Protein AF-A0A3D8UIB2-F1 (afdb_monomer_lite)

Sequence (192 aa):
MTKNTLHLLVMVFLFVLPTNSQSFQLEVEQEKLAHEIYKIGKTFKTADGVTIENTLTAISLRESSLGKFIVGDKKKNGDLKPLEEMSLGAFQIKIGTARDVIMKNDLFKYKYLLNDNLKLVNRLLTDPKFGAIITGYYFVNNYNEALKRNMWNPYFRAVSRHNGGWTNNKYYKVFLKDIDKIKKIDFEVKNF

Radius of gyration: 22.91 Å; chains: 1; bounding box: 72×56×66 Å

Secondary structure (DSSP, 8-state):
---------------------------HHHHHHHHHHHHHHTT-B-TT--B-HHHHHHHHHHHHTTTT-----B-TTSPBPPGGGS-BGGGTB-HHHHHHHHHHTT-GGGGGGGG-HHHHHHHHHH-HHHHHHHHHHHHHHHHHHHHHTT-S-HHHHHHHHHHTSS--HHHHHHHHHHHHHHTTS-TTT---

Foldseek 3Di:
DDDDDDDDDDDPPPPPPPPPCPDDDDDPLLLVLLLLLLVLQQVFAAPVGDTCSLVLSLLLCVPAVSFVRFWDDADPVGHGDDLQQWQGTSNRHHLVLLLCLCVVVVVVVCVVCNVDVVSVSCCRHPPVSSVSNSLSSQLSVQLNVCVVVVPPDSNQQSQVVSVPGRDDPPSVVVSVVSSVSSVVDDSPPDDD

pLDDT: mean 89.0, std 16.9, range [38.97, 98.75]

Structure (mmCIF, N/CA/C/O backbone):
data_AF-A0A3D8UIB2-F1
#
_entry.id   AF-A0A3D8UIB2-F1
#
loop_
_atom_site.group_PDB
_atom_site.id
_atom_site.type_symbol
_atom_site.label_atom_id
_atom_site.label_alt_id
_atom_site.label_comp_id
_atom_site.label_asym_id
_atom_site.label_entity_id
_atom_site.label_seq_id
_atom_site.pdbx_PDB_ins_code
_atom_site.Cartn_x
_atom_site.Cartn_y
_atom_site.Cartn_z
_atom_site.occupancy
_atom_site.B_iso_or_equiv
_atom_site.auth_seq_id
_atom_site.auth_comp_id
_atom_site.auth_asym_id
_atom_site.auth_atom_id
_atom_site.pdbx_PDB_model_num
ATOM 1 N N . MET A 1 1 ? 54.281 -37.567 51.580 1.00 38.97 1 MET A N 1
ATOM 2 C CA . MET A 1 1 ? 54.612 -36.516 50.592 1.00 38.97 1 MET A CA 1
ATOM 3 C C . MET A 1 1 ? 53.400 -36.341 49.688 1.00 38.97 1 MET A C 1
ATOM 5 O O . MET A 1 1 ? 53.043 -37.293 49.020 1.00 38.97 1 MET A O 1
ATOM 9 N N . THR A 1 2 ? 52.574 -35.317 49.956 1.00 40.94 2 THR A N 1
ATOM 10 C CA . THR A 1 2 ? 52.350 -34.121 49.093 1.00 40.94 2 THR A CA 1
ATOM 11 C C . THR A 1 2 ? 51.595 -34.436 47.795 1.00 40.94 2 THR A C 1
ATOM 13 O O . THR A 1 2 ? 52.043 -35.295 47.060 1.00 40.94 2 THR A O 1
ATOM 16 N N . LYS A 1 3 ? 50.524 -33.765 47.365 1.00 43.56 3 LYS A N 1
ATOM 17 C CA . LYS A 1 3 ? 49.796 -32.554 47.779 1.00 43.56 3 LYS A CA 1
ATOM 18 C C . LYS A 1 3 ? 48.465 -32.539 46.990 1.00 43.56 3 LYS A C 1
ATOM 20 O O . LYS A 1 3 ? 48.407 -33.077 45.892 1.00 43.56 3 LYS A O 1
ATOM 25 N N . ASN A 1 4 ? 47.465 -31.871 47.566 1.00 48.41 4 ASN A N 1
ATOM 26 C CA . ASN A 1 4 ? 46.294 -31.198 46.979 1.00 48.41 4 ASN A CA 1
ATOM 27 C C . ASN A 1 4 ? 46.223 -31.009 45.456 1.00 48.41 4 ASN A C 1
ATOM 29 O O . ASN A 1 4 ? 47.206 -30.589 44.852 1.00 48.41 4 ASN A O 1
ATOM 33 N N . THR A 1 5 ? 44.998 -31.067 44.915 1.00 43.44 5 THR A N 1
ATOM 34 C CA . THR A 1 5 ? 44.247 -29.986 44.207 1.00 43.44 5 THR A CA 1
ATOM 35 C C . THR A 1 5 ? 43.081 -30.644 43.445 1.00 43.44 5 THR A C 1
ATOM 37 O O . THR A 1 5 ? 43.218 -31.773 43.006 1.00 43.44 5 THR A O 1
ATOM 40 N N . LEU A 1 6 ? 41.892 -30.094 43.215 1.00 39.78 6 LEU A N 1
ATOM 41 C CA . LEU A 1 6 ? 41.153 -28.896 43.603 1.00 39.78 6 LEU A CA 1
ATOM 42 C C . LEU A 1 6 ? 39.713 -29.187 43.117 1.00 39.78 6 LEU A C 1
ATOM 44 O O . LEU A 1 6 ? 39.530 -29.780 42.056 1.00 39.78 6 LEU A O 1
ATOM 48 N N . HIS A 1 7 ? 38.700 -28.818 43.898 1.00 47.03 7 HIS A N 1
ATOM 49 C CA . HIS A 1 7 ? 37.287 -28.953 43.538 1.00 47.03 7 HIS A CA 1
ATOM 50 C C . HIS A 1 7 ? 36.938 -28.255 42.215 1.00 47.03 7 HIS A C 1
ATOM 52 O O . HIS A 1 7 ? 37.338 -27.114 42.000 1.00 47.03 7 HIS A O 1
ATOM 58 N N . LEU A 1 8 ? 36.080 -28.878 41.399 1.00 41.78 8 LEU A N 1
ATOM 59 C CA . LEU A 1 8 ? 35.269 -28.149 40.424 1.00 41.78 8 LEU A CA 1
ATOM 60 C C . LEU A 1 8 ? 33.821 -28.646 40.488 1.00 41.78 8 LEU A C 1
ATOM 62 O O . LEU A 1 8 ? 33.413 -29.581 39.805 1.00 41.78 8 LEU A O 1
ATOM 66 N N . LEU A 1 9 ? 33.060 -28.018 41.378 1.00 43.75 9 LEU A N 1
ATOM 67 C CA . LEU A 1 9 ? 31.621 -28.187 41.512 1.00 43.75 9 LEU A CA 1
ATOM 68 C C . LEU A 1 9 ? 30.981 -27.217 40.509 1.00 43.75 9 LEU A C 1
ATOM 70 O O . LEU A 1 9 ? 30.963 -26.007 40.728 1.00 43.75 9 LEU A O 1
ATOM 74 N N . VAL A 1 10 ? 30.556 -27.729 39.353 1.00 43.22 10 VAL A N 1
ATOM 75 C CA . VAL A 1 10 ? 29.929 -26.917 38.299 1.00 43.22 10 VAL A CA 1
ATOM 76 C C . VAL A 1 10 ? 28.504 -26.575 38.733 1.00 43.22 10 VAL A C 1
ATOM 78 O O . VAL A 1 10 ? 27.582 -27.376 38.608 1.00 43.22 10 VAL A O 1
ATOM 81 N N . MET A 1 11 ? 28.335 -25.371 39.275 1.00 42.06 11 MET A N 1
ATOM 82 C CA . MET A 1 11 ? 27.036 -24.778 39.577 1.00 42.06 11 MET A CA 1
ATOM 83 C C . MET A 1 11 ? 26.445 -24.214 38.275 1.00 42.06 11 MET A C 1
ATOM 85 O O . MET A 1 11 ? 26.885 -23.178 37.775 1.00 42.06 11 MET A O 1
ATOM 89 N N . VAL A 1 12 ? 25.471 -24.912 37.687 1.00 46.72 12 VAL A N 1
ATOM 90 C CA . VAL A 1 12 ? 24.732 -24.425 36.513 1.00 46.72 12 VAL A CA 1
ATOM 91 C C . VAL A 1 12 ? 23.739 -23.359 36.979 1.00 46.72 12 VAL A C 1
ATOM 93 O O . VAL A 1 12 ? 22.637 -23.669 37.427 1.00 46.72 12 VAL A O 1
ATOM 96 N N . PHE A 1 13 ? 24.131 -22.088 36.890 1.00 47.25 13 PHE A N 1
ATOM 97 C CA . PHE A 1 13 ? 23.204 -20.967 37.026 1.00 47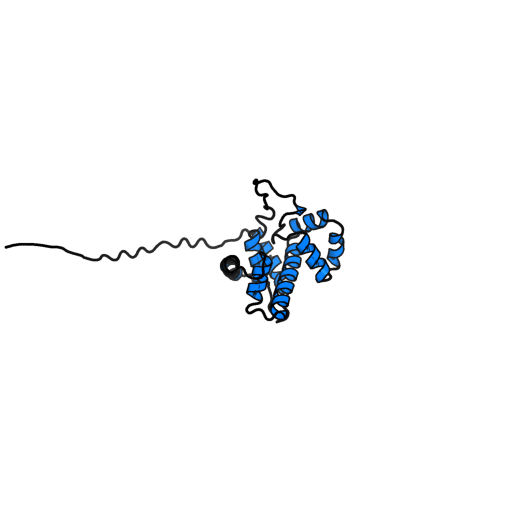.25 13 PHE A CA 1
ATOM 98 C C . PHE A 1 13 ? 22.314 -20.896 35.776 1.00 47.25 13 PHE A C 1
ATOM 100 O O . PHE A 1 13 ? 22.712 -20.374 34.734 1.00 47.25 13 PHE A O 1
ATOM 107 N N . LEU A 1 14 ? 21.091 -21.419 35.884 1.00 42.94 14 LEU A N 1
ATOM 108 C CA . LEU A 1 14 ? 19.997 -21.122 34.960 1.00 42.94 14 LEU A CA 1
ATOM 109 C C . LEU A 1 14 ? 19.613 -19.645 35.126 1.00 42.94 14 LEU A C 1
ATOM 111 O O . LEU A 1 14 ? 18.776 -19.285 35.951 1.00 42.94 14 LEU A O 1
ATOM 115 N N . PHE A 1 15 ? 20.243 -18.774 34.338 1.00 44.28 15 PHE A N 1
ATOM 116 C CA . PHE A 1 15 ? 19.756 -17.416 34.126 1.00 44.28 15 PHE A CA 1
ATOM 117 C C . PHE A 1 15 ? 18.445 -17.493 33.338 1.00 44.28 15 PHE A C 1
ATOM 119 O O . PHE A 1 15 ? 18.435 -17.526 32.107 1.00 44.28 15 PHE A O 1
ATOM 126 N N . VAL A 1 16 ? 17.320 -17.524 34.052 1.00 53.78 16 VAL A N 1
ATOM 127 C CA . VAL A 1 16 ? 16.017 -17.191 33.474 1.00 53.78 16 VAL A CA 1
ATOM 128 C C . VAL A 1 16 ? 16.054 -15.693 33.190 1.00 53.78 16 VAL A C 1
ATOM 130 O O . VAL A 1 16 ? 15.806 -14.871 34.068 1.00 53.78 16 VAL A O 1
ATOM 133 N N . LEU A 1 17 ? 16.451 -15.325 31.971 1.00 49.50 17 LEU A N 1
ATOM 134 C CA . LEU A 1 17 ? 16.321 -13.950 31.504 1.00 49.50 17 LEU A CA 1
ATOM 135 C C . LEU A 1 17 ? 14.827 -13.597 31.537 1.00 49.50 17 LEU A C 1
ATOM 137 O O . LEU A 1 17 ? 14.044 -14.295 30.885 1.00 49.50 17 LEU A O 1
ATOM 141 N N . PRO A 1 18 ? 14.397 -12.545 32.255 1.00 51.00 18 PRO A N 1
ATOM 142 C CA . PRO A 1 18 ? 13.028 -12.079 32.145 1.00 51.00 18 PRO A CA 1
ATOM 143 C C . PRO A 1 18 ? 12.834 -11.576 30.715 1.00 51.00 18 PRO A C 1
ATOM 145 O O . PRO A 1 18 ? 13.354 -10.531 30.316 1.00 51.00 18 PRO A O 1
ATOM 148 N N . THR A 1 19 ? 12.104 -12.337 29.902 1.00 51.53 19 THR A N 1
ATOM 149 C CA . THR A 1 19 ? 11.605 -11.828 28.632 1.00 51.53 19 THR A CA 1
ATOM 150 C C . THR A 1 19 ? 10.569 -10.769 28.976 1.00 51.53 19 THR A C 1
ATOM 152 O O . THR A 1 19 ? 9.436 -11.102 29.317 1.00 51.53 19 THR A O 1
ATOM 155 N N . ASN A 1 20 ? 10.953 -9.494 28.910 1.00 48.25 20 ASN A N 1
ATOM 156 C CA . ASN A 1 20 ? 9.998 -8.393 28.885 1.00 48.25 20 ASN A CA 1
ATOM 157 C C . ASN A 1 20 ? 9.158 -8.536 27.610 1.00 48.25 20 ASN A C 1
ATOM 159 O O . ASN A 1 20 ? 9.476 -7.972 26.563 1.00 48.25 20 ASN A O 1
ATOM 163 N N . SER A 1 21 ? 8.097 -9.337 27.675 1.00 52.59 21 SER A N 1
ATOM 164 C CA . SER A 1 21 ? 7.058 -9.378 26.659 1.00 52.59 21 SER A CA 1
ATOM 165 C C . SER A 1 21 ? 6.220 -8.116 26.821 1.00 52.59 21 SER A C 1
ATOM 167 O O . SER A 1 21 ? 5.118 -8.154 27.365 1.00 52.59 21 SER A O 1
ATOM 169 N N . GLN A 1 22 ? 6.747 -6.971 26.382 1.00 59.00 22 GLN A N 1
ATOM 170 C CA . GLN A 1 22 ? 5.882 -5.830 26.111 1.00 59.00 22 GLN A CA 1
ATOM 171 C C . GLN A 1 22 ? 4.886 -6.287 25.045 1.00 59.00 22 GLN A C 1
ATOM 173 O O . GLN A 1 22 ? 5.251 -6.543 23.894 1.00 59.00 22 GLN A O 1
ATOM 178 N N . SER A 1 23 ? 3.636 -6.481 25.461 1.00 63.59 23 SER A N 1
ATOM 179 C CA . SER A 1 23 ? 2.548 -6.804 24.553 1.00 63.59 23 SER A CA 1
ATOM 180 C C . SER A 1 23 ? 2.441 -5.674 23.541 1.00 63.59 23 SER A C 1
ATOM 182 O O . SER A 1 23 ? 2.336 -4.511 23.926 1.00 63.59 23 SER A O 1
ATOM 184 N N . PHE A 1 24 ? 2.483 -6.011 22.255 1.00 74.56 24 PHE A N 1
ATOM 185 C CA . PHE A 1 24 ? 2.168 -5.062 21.198 1.00 74.56 24 PHE A CA 1
ATOM 186 C C . PHE A 1 24 ? 0.745 -4.543 21.429 1.00 74.56 24 PHE A C 1
ATOM 188 O O . PHE A 1 24 ? -0.207 -5.315 21.347 1.00 74.56 24 PHE A O 1
ATOM 195 N N . GLN A 1 25 ? 0.625 -3.262 21.766 1.00 82.25 25 GLN A N 1
ATOM 196 C CA . GLN A 1 25 ? -0.647 -2.581 21.97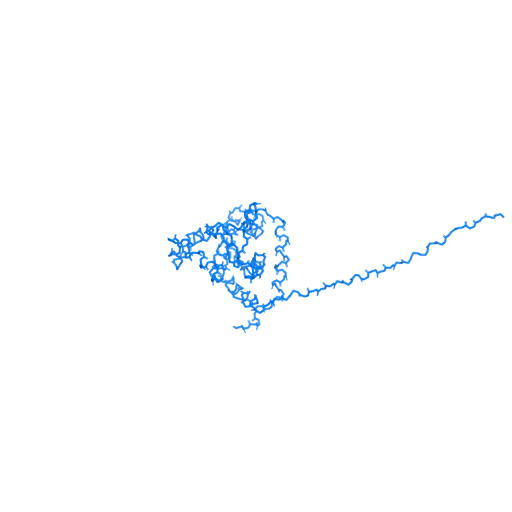9 1.00 82.25 25 GLN A CA 1
ATOM 197 C C . GLN A 1 25 ? -0.721 -1.400 21.019 1.00 82.25 25 GLN A C 1
ATOM 199 O O . GLN A 1 25 ? 0.234 -0.632 20.898 1.00 82.25 25 GLN A O 1
ATOM 204 N N . LEU A 1 26 ? -1.840 -1.305 20.307 1.00 87.19 26 LEU A N 1
ATOM 205 C CA . LEU A 1 26 ? -2.139 -0.192 19.418 1.00 87.19 26 LEU A CA 1
ATOM 206 C C . LEU A 1 26 ? -2.876 0.900 20.185 1.00 87.19 26 LEU A C 1
ATOM 208 O O . LEU A 1 26 ? -3.679 0.614 21.071 1.00 87.19 26 LEU A O 1
ATOM 212 N N . GLU A 1 27 ? -2.625 2.149 19.810 1.00 92.12 27 GLU A N 1
ATOM 213 C CA . GLU A 1 27 ? -3.487 3.260 20.201 1.00 92.12 27 GLU A CA 1
ATOM 214 C C . GLU A 1 27 ? -4.852 3.126 19.497 1.00 92.12 27 GLU A C 1
ATOM 216 O O . GLU A 1 27 ? -4.943 2.565 18.402 1.00 92.12 27 GLU A O 1
ATOM 221 N N . VAL A 1 28 ? -5.918 3.673 20.090 1.00 90.88 28 VAL A N 1
ATOM 222 C CA . VAL A 1 28 ? -7.301 3.535 19.581 1.00 90.88 28 VAL A CA 1
ATOM 223 C C . VAL A 1 28 ? -7.431 3.971 18.117 1.00 90.88 28 VAL A C 1
ATOM 225 O O . VAL A 1 28 ? -8.092 3.301 17.326 1.00 90.88 28 VAL A O 1
ATOM 228 N N . GLU A 1 29 ? -6.773 5.062 17.723 1.00 91.81 29 GLU A N 1
ATOM 229 C CA . GLU A 1 29 ? -6.814 5.550 16.338 1.00 91.81 29 GLU A CA 1
ATOM 230 C C . GLU A 1 29 ? -6.070 4.623 15.363 1.00 91.81 29 GLU A C 1
ATOM 232 O O . GLU A 1 29 ? -6.529 4.404 14.241 1.00 91.81 29 GLU A O 1
ATOM 237 N N . GLN A 1 30 ? -4.967 4.003 15.799 1.00 94.44 30 GLN A N 1
ATOM 238 C CA . GLN A 1 30 ? -4.260 2.995 15.003 1.00 94.44 30 GLN A CA 1
ATOM 239 C C . GLN A 1 30 ? -5.101 1.725 14.850 1.00 94.44 30 GLN A C 1
ATOM 241 O O . GLN A 1 30 ? -5.096 1.114 13.784 1.00 94.44 30 GLN A O 1
ATOM 246 N N . GLU A 1 31 ? -5.828 1.329 15.898 1.00 93.62 31 GLU A N 1
ATOM 247 C CA . GLU A 1 31 ? -6.734 0.183 15.862 1.00 93.62 31 GLU A CA 1
ATOM 248 C C . GLU A 1 31 ? -7.895 0.431 14.890 1.00 93.62 31 GLU A C 1
ATOM 250 O O . GLU A 1 31 ? -8.109 -0.376 13.984 1.00 93.62 31 GLU A O 1
ATOM 255 N N . LYS A 1 32 ? -8.574 1.583 14.981 1.00 93.88 32 LYS A N 1
ATOM 256 C CA . LYS A 1 32 ? -9.622 1.976 14.022 1.00 93.88 32 LYS A CA 1
ATOM 257 C C . LYS A 1 32 ? -9.109 1.945 12.584 1.00 93.88 32 LYS A C 1
ATOM 259 O O . LYS A 1 32 ? -9.726 1.314 11.725 1.00 93.88 32 LYS A O 1
ATOM 264 N N . LEU A 1 33 ? -7.959 2.571 12.324 1.00 95.94 33 LEU A N 1
ATOM 265 C CA . LEU A 1 33 ? -7.365 2.572 10.991 1.00 95.94 33 LEU A CA 1
ATOM 266 C C . LEU A 1 33 ? -7.010 1.150 10.529 1.00 95.94 33 LEU A C 1
ATOM 268 O O . LEU A 1 33 ? -7.284 0.790 9.384 1.00 95.94 33 LEU A O 1
ATOM 272 N N . ALA A 1 34 ? -6.456 0.312 11.409 1.00 96.81 34 ALA A N 1
ATOM 273 C CA . ALA A 1 34 ? -6.153 -1.079 11.093 1.00 96.81 34 ALA A CA 1
ATOM 274 C C . ALA A 1 34 ? -7.414 -1.870 10.707 1.00 96.81 34 ALA A C 1
ATOM 276 O O . ALA A 1 34 ? -7.374 -2.617 9.729 1.00 96.81 34 ALA A O 1
ATOM 277 N N . HIS A 1 35 ? -8.536 -1.666 11.406 1.00 95.94 35 HIS A N 1
ATOM 278 C CA . HIS A 1 35 ? -9.829 -2.267 11.062 1.00 95.94 35 HIS A CA 1
ATOM 279 C C . HIS A 1 35 ? -10.342 -1.807 9.693 1.00 95.94 35 HIS A C 1
ATOM 281 O O . HIS A 1 35 ? -10.817 -2.625 8.901 1.00 95.94 35 HIS A O 1
ATOM 287 N N . GLU A 1 36 ? -10.245 -0.513 9.383 1.00 96.75 36 GLU A N 1
ATOM 288 C CA . GLU A 1 36 ? -10.655 0.006 8.076 1.00 96.75 36 GLU A CA 1
ATOM 289 C C . GLU A 1 36 ? -9.804 -0.572 6.940 1.00 96.75 36 GLU A C 1
ATOM 291 O O . GLU A 1 36 ? -10.345 -1.031 5.931 1.00 96.75 36 GLU A O 1
ATOM 296 N N . ILE A 1 37 ? -8.480 -0.607 7.117 1.00 98.19 37 ILE A N 1
ATOM 297 C CA . ILE A 1 37 ? -7.548 -1.185 6.144 1.00 98.19 37 ILE A CA 1
ATOM 298 C C . ILE A 1 37 ? -7.819 -2.677 5.957 1.00 98.19 37 ILE A C 1
ATOM 300 O O . ILE A 1 37 ? -7.861 -3.148 4.821 1.00 98.19 37 ILE A O 1
ATOM 304 N N . TYR A 1 38 ? -8.049 -3.409 7.049 1.00 97.69 38 TYR A N 1
ATOM 305 C CA . TYR A 1 38 ? -8.374 -4.830 7.013 1.00 97.69 38 TYR A CA 1
ATOM 306 C C . TYR A 1 38 ? -9.645 -5.081 6.190 1.00 97.69 38 TYR A C 1
ATOM 308 O O . TYR A 1 38 ? -9.640 -5.881 5.254 1.00 97.69 38 TYR A O 1
ATOM 316 N N . LYS A 1 39 ? -10.724 -4.329 6.457 1.00 97.44 39 LYS A N 1
ATOM 317 C CA . LYS A 1 39 ? -11.978 -4.412 5.689 1.00 97.44 39 LYS A CA 1
ATOM 318 C C . LYS A 1 39 ? -11.762 -4.121 4.202 1.00 97.44 39 LYS A C 1
ATOM 320 O O . LYS A 1 39 ? -12.278 -4.859 3.367 1.00 97.44 39 LYS A O 1
ATOM 325 N N . ILE A 1 40 ? -10.981 -3.092 3.863 1.00 98.19 40 ILE A N 1
ATOM 326 C CA . ILE A 1 40 ? -10.641 -2.775 2.467 1.00 98.19 40 ILE A CA 1
ATOM 327 C C . ILE A 1 40 ? -9.848 -3.922 1.836 1.00 98.19 40 ILE A C 1
ATOM 329 O O . ILE A 1 40 ? -10.183 -4.360 0.738 1.00 98.19 40 ILE A O 1
ATOM 333 N N . GLY A 1 41 ? -8.833 -4.450 2.519 1.00 97.88 41 GLY A N 1
ATOM 334 C CA . GLY A 1 41 ? -7.988 -5.517 1.989 1.00 97.88 41 GLY A CA 1
ATOM 335 C C . GLY A 1 41 ? -8.744 -6.820 1.705 1.00 97.88 41 GLY A C 1
ATOM 336 O O . GLY A 1 41 ? -8.403 -7.495 0.735 1.00 97.88 41 GLY A O 1
ATOM 337 N N . LYS A 1 42 ? -9.830 -7.115 2.440 1.00 97.50 42 LYS A N 1
ATOM 338 C CA . LYS A 1 42 ? -10.728 -8.256 2.156 1.00 97.50 42 LYS A CA 1
ATOM 339 C C . LYS A 1 42 ? -11.418 -8.155 0.790 1.00 97.50 42 LYS A C 1
ATOM 341 O O . LYS A 1 42 ? -11.827 -9.168 0.228 1.00 97.50 42 LYS A O 1
ATOM 346 N N . THR A 1 43 ? -11.559 -6.944 0.247 1.00 97.88 43 THR A N 1
ATOM 347 C CA . THR A 1 43 ? -12.186 -6.722 -1.069 1.00 97.88 43 THR A CA 1
ATOM 348 C C . THR A 1 43 ? -11.251 -7.032 -2.240 1.00 97.88 43 THR A C 1
ATOM 350 O O . THR A 1 43 ? -11.713 -7.181 -3.369 1.00 97.88 43 THR A O 1
ATOM 353 N N . PHE A 1 44 ? -9.948 -7.164 -1.984 1.00 98.31 44 PHE A N 1
ATOM 354 C CA . PHE A 1 44 ? -8.949 -7.476 -2.998 1.00 98.31 44 PHE A CA 1
ATOM 355 C C . PHE A 1 44 ? -8.656 -8.974 -3.039 1.00 98.31 44 PHE A C 1
ATOM 357 O O . PHE A 1 44 ? -8.527 -9.627 -2.004 1.00 98.31 44 PHE A O 1
ATOM 364 N N . LYS A 1 45 ? -8.487 -9.501 -4.254 1.00 97.81 45 LYS A N 1
ATOM 365 C CA . LYS A 1 45 ? -8.051 -10.877 -4.504 1.00 97.81 45 LYS A CA 1
ATOM 366 C C . LYS A 1 45 ? -6.970 -10.902 -5.575 1.00 97.81 45 LYS A C 1
ATOM 368 O O . LYS A 1 45 ? -7.061 -10.184 -6.573 1.00 97.81 45 LYS A O 1
ATOM 373 N N . THR A 1 46 ? -5.944 -11.716 -5.365 1.00 98.12 46 THR A N 1
ATOM 374 C CA . THR A 1 46 ? -4.952 -12.049 -6.394 1.00 98.12 46 THR A CA 1
ATOM 375 C C . THR A 1 46 ? -5.573 -12.950 -7.464 1.00 98.12 46 THR A C 1
ATOM 377 O O . THR A 1 46 ? -6.672 -13.479 -7.292 1.00 98.12 46 THR A O 1
ATOM 380 N N . ALA A 1 47 ? -4.877 -13.126 -8.589 1.00 97.88 47 ALA A N 1
ATOM 381 C CA . ALA A 1 47 ? -5.354 -13.945 -9.705 1.00 97.88 47 ALA A CA 1
ATOM 382 C C . ALA A 1 47 ? -5.571 -15.424 -9.326 1.00 97.88 47 ALA A C 1
ATOM 384 O O . ALA A 1 47 ? -6.400 -16.091 -9.935 1.00 97.88 47 ALA A O 1
ATOM 385 N N . ASP A 1 48 ? -4.866 -15.917 -8.308 1.00 97.75 48 ASP A N 1
ATOM 386 C CA . ASP A 1 48 ? -5.022 -17.250 -7.716 1.00 97.75 48 ASP A CA 1
ATOM 387 C C . ASP A 1 48 ? -5.925 -17.269 -6.463 1.00 97.75 48 ASP A C 1
ATOM 389 O O . ASP A 1 48 ? -6.027 -18.287 -5.783 1.00 97.75 48 ASP A O 1
ATOM 393 N N . GLY A 1 49 ? -6.625 -16.168 -6.165 1.00 97.25 49 GLY A N 1
ATOM 394 C CA . GLY A 1 49 ? -7.703 -16.120 -5.171 1.00 97.25 49 GLY A CA 1
ATOM 395 C C . GLY A 1 49 ? -7.298 -15.755 -3.740 1.00 97.25 49 GLY A C 1
ATOM 396 O O . GLY A 1 49 ? -8.159 -15.766 -2.859 1.00 97.25 49 GLY A O 1
ATOM 397 N N . VAL A 1 50 ? -6.037 -15.393 -3.491 1.00 95.69 50 VAL A N 1
ATOM 398 C CA . VAL A 1 50 ? -5.538 -14.987 -2.167 1.00 95.69 50 VAL A CA 1
ATOM 399 C C . VAL A 1 50 ? -6.024 -13.576 -1.820 1.00 95.69 50 VAL A C 1
ATOM 401 O O . VAL A 1 50 ? -5.871 -12.642 -2.610 1.00 95.69 50 VAL A O 1
ATOM 404 N N . THR A 1 51 ? -6.601 -13.404 -0.630 1.00 97.25 51 THR A N 1
ATOM 405 C CA . THR A 1 51 ? -6.965 -12.089 -0.079 1.00 97.25 51 THR A CA 1
ATOM 406 C C . THR A 1 51 ? -5.779 -11.447 0.646 1.00 97.25 51 THR A C 1
ATOM 408 O O . THR A 1 51 ? -4.802 -12.117 0.988 1.00 97.25 51 THR A O 1
ATOM 411 N N . ILE A 1 52 ? -5.813 -10.125 0.837 1.00 98.00 52 ILE A N 1
ATOM 412 C CA . ILE A 1 52 ? -4.634 -9.356 1.277 1.00 98.00 52 ILE A CA 1
ATOM 413 C C . ILE A 1 52 ? -4.889 -8.458 2.492 1.00 98.00 52 ILE A C 1
ATOM 415 O O . ILE A 1 52 ? -4.118 -7.536 2.739 1.00 98.00 52 ILE A O 1
ATOM 419 N N . GLU A 1 53 ? -5.938 -8.700 3.274 1.00 98.19 53 GLU A N 1
ATOM 420 C CA . GLU A 1 53 ? -6.301 -7.890 4.443 1.00 98.19 53 GLU A CA 1
ATOM 421 C C . GLU A 1 53 ? -5.183 -7.778 5.480 1.00 98.19 53 GLU A C 1
ATOM 423 O O . GLU A 1 53 ? -4.760 -6.673 5.819 1.00 98.19 53 GLU A O 1
ATOM 428 N N . ASN A 1 54 ? -4.613 -8.906 5.906 1.00 98.00 54 ASN A N 1
ATOM 429 C CA . ASN A 1 54 ? -3.495 -8.909 6.850 1.00 98.00 54 ASN A CA 1
ATOM 430 C C . ASN A 1 54 ? -2.246 -8.258 6.247 1.00 98.00 54 ASN A C 1
ATOM 432 O O . ASN A 1 54 ? -1.503 -7.557 6.932 1.00 98.00 54 ASN A O 1
ATOM 436 N N . THR A 1 55 ? -2.018 -8.483 4.953 1.00 98.31 55 THR A N 1
ATOM 437 C CA . THR A 1 55 ? -0.889 -7.916 4.214 1.00 98.31 55 THR A CA 1
ATOM 438 C C . THR A 1 55 ? -0.967 -6.403 4.165 1.00 98.31 55 THR A C 1
ATOM 440 O O . THR A 1 55 ? 0.016 -5.735 4.470 1.00 98.31 55 THR A O 1
ATOM 443 N N . LEU A 1 56 ? -2.129 -5.859 3.817 1.00 98.25 56 LEU A N 1
ATOM 444 C CA . LEU A 1 56 ? -2.337 -4.428 3.674 1.00 98.25 56 LEU A CA 1
ATOM 445 C C . LEU A 1 56 ? -2.170 -3.719 5.023 1.00 98.25 56 LEU A C 1
ATOM 447 O O . LEU A 1 56 ? -1.442 -2.730 5.115 1.00 98.25 56 LEU A O 1
ATOM 451 N N . THR A 1 57 ? -2.746 -4.278 6.089 1.00 98.31 57 THR A N 1
ATOM 452 C CA . THR A 1 57 ? -2.579 -3.743 7.445 1.00 98.31 57 THR A CA 1
ATOM 453 C C . THR A 1 57 ? -1.120 -3.814 7.905 1.00 98.31 57 THR A C 1
ATOM 455 O O . THR A 1 57 ? -0.607 -2.852 8.478 1.00 98.31 57 THR A O 1
ATOM 458 N N . ALA A 1 58 ? -0.403 -4.902 7.600 1.00 98.31 58 ALA A N 1
ATOM 459 C CA . ALA A 1 58 ? 1.016 -5.028 7.937 1.00 98.31 58 ALA A CA 1
ATOM 460 C C . ALA A 1 58 ? 1.911 -4.067 7.141 1.00 98.31 58 ALA A C 1
ATOM 462 O O . ALA A 1 58 ? 2.895 -3.575 7.691 1.00 98.31 58 ALA A O 1
ATOM 463 N N . ILE A 1 59 ? 1.575 -3.759 5.880 1.00 98.25 59 ILE A N 1
ATOM 464 C CA . ILE A 1 59 ? 2.264 -2.708 5.115 1.00 98.25 59 ILE A CA 1
ATOM 465 C C . ILE A 1 59 ? 2.091 -1.375 5.841 1.00 98.25 59 ILE A C 1
ATOM 467 O O . ILE A 1 59 ? 3.081 -0.725 6.153 1.00 98.25 59 ILE A O 1
ATOM 471 N N . SER A 1 60 ? 0.863 -0.992 6.196 1.00 98.12 60 SER A N 1
ATOM 472 C CA . SER A 1 60 ? 0.646 0.285 6.883 1.00 98.12 60 SER A CA 1
ATOM 473 C C . SER A 1 60 ? 1.351 0.360 8.246 1.00 98.12 60 SER A C 1
ATOM 475 O O . SER A 1 60 ? 1.945 1.388 8.588 1.00 98.12 60 SER A O 1
ATOM 477 N N . LEU A 1 61 ? 1.374 -0.747 8.999 1.00 97.75 61 LEU A N 1
ATOM 478 C CA . LEU A 1 61 ? 2.153 -0.857 10.232 1.00 97.75 61 LEU A CA 1
ATOM 479 C C . LEU A 1 61 ? 3.651 -0.649 9.985 1.00 97.75 61 LEU A C 1
ATOM 481 O O . LEU A 1 61 ? 4.283 0.133 10.692 1.00 97.75 61 LEU A O 1
ATOM 485 N N . ARG A 1 62 ? 4.224 -1.321 8.984 1.00 96.06 62 ARG A N 1
ATOM 486 C CA . ARG A 1 62 ? 5.651 -1.215 8.661 1.00 96.06 62 ARG A CA 1
ATOM 487 C C . ARG A 1 62 ? 6.037 0.189 8.208 1.00 96.06 62 ARG A C 1
ATOM 489 O O . ARG A 1 62 ? 7.091 0.670 8.612 1.00 96.06 62 ARG A O 1
ATOM 496 N N . GLU A 1 63 ? 5.230 0.786 7.341 1.00 95.19 63 GLU A N 1
ATOM 497 C CA . GLU A 1 63 ? 5.593 2.004 6.618 1.00 95.19 63 GLU A CA 1
ATOM 498 C C . GLU A 1 63 ? 5.391 3.267 7.461 1.00 95.19 63 GLU A C 1
ATOM 500 O O . GLU A 1 63 ? 6.186 4.197 7.382 1.00 95.19 63 GLU A O 1
ATOM 505 N N . SER A 1 64 ? 4.354 3.310 8.299 1.00 96.06 64 SER A N 1
ATOM 506 C CA . SER A 1 64 ? 3.991 4.536 9.028 1.00 96.06 64 SER A CA 1
ATOM 507 C C . SER A 1 64 ? 3.597 4.304 10.482 1.00 96.06 64 SER A C 1
ATOM 509 O O . SER A 1 64 ? 3.129 5.227 11.150 1.00 96.06 64 SER A O 1
ATOM 511 N N . SER A 1 65 ? 3.756 3.077 10.988 1.00 96.06 65 SER A N 1
ATOM 512 C CA . SER A 1 65 ? 3.189 2.667 12.271 1.00 96.06 65 SER A CA 1
ATOM 513 C C . SER A 1 65 ? 1.681 2.944 12.311 1.00 96.06 65 SER A C 1
ATOM 515 O O . SER A 1 65 ? 1.194 3.629 13.208 1.00 96.06 65 SER A O 1
ATOM 517 N N . LEU A 1 66 ? 0.950 2.467 11.292 1.00 96.19 66 LEU A N 1
ATOM 518 C CA . LEU A 1 66 ? -0.498 2.673 11.135 1.00 96.19 66 LEU A CA 1
ATOM 519 C C . LEU A 1 66 ? -0.883 4.161 11.204 1.00 96.19 66 LEU A C 1
ATOM 521 O O . LEU A 1 66 ? -1.713 4.568 12.009 1.00 96.19 66 LEU A O 1
ATOM 525 N N . GLY A 1 67 ? -0.248 4.987 10.374 1.00 93.94 67 GLY A N 1
ATOM 526 C CA . GLY A 1 67 ? -0.596 6.400 10.218 1.00 93.94 67 GLY A CA 1
ATOM 527 C C . GLY A 1 67 ? -0.016 7.344 11.274 1.00 93.94 67 GLY A C 1
ATOM 528 O O . GLY A 1 67 ? -0.300 8.536 11.223 1.00 93.94 67 GLY A O 1
ATOM 529 N N . LYS A 1 68 ? 0.831 6.869 12.194 1.00 94.06 68 LYS A N 1
ATOM 530 C CA . LYS A 1 68 ? 1.506 7.742 13.172 1.00 94.06 68 LYS A CA 1
ATOM 531 C C . LYS A 1 68 ? 2.576 8.630 12.526 1.00 94.06 68 LYS A C 1
ATOM 533 O O . LYS A 1 68 ? 2.759 9.774 12.929 1.00 94.06 68 LYS A O 1
ATOM 538 N N . PHE A 1 69 ? 3.270 8.114 11.513 1.00 92.88 69 PHE A N 1
ATOM 539 C CA . PHE A 1 69 ? 4.346 8.811 10.806 1.00 92.88 69 PHE A CA 1
ATOM 540 C C . PHE A 1 69 ? 4.069 8.819 9.299 1.00 92.88 69 PHE A C 1
ATOM 542 O O . PHE A 1 69 ? 4.466 7.911 8.577 1.00 92.88 69 PHE A O 1
ATOM 549 N N . ILE A 1 70 ? 3.338 9.834 8.831 1.00 91.69 70 ILE A N 1
ATOM 550 C CA . ILE A 1 70 ? 2.816 9.898 7.451 1.00 91.69 70 ILE A CA 1
ATOM 551 C C . ILE A 1 70 ? 3.696 10.682 6.469 1.00 91.69 70 ILE A C 1
ATOM 553 O O . ILE A 1 70 ? 3.481 10.596 5.261 1.00 91.69 70 ILE A O 1
ATOM 557 N N . VAL A 1 71 ? 4.682 11.428 6.970 1.00 89.56 71 VAL A N 1
ATOM 558 C CA . VAL A 1 71 ? 5.670 12.184 6.187 1.00 89.56 71 VAL A CA 1
ATOM 559 C C . VAL A 1 71 ? 7.013 12.106 6.907 1.00 89.56 71 VAL A C 1
ATOM 561 O O . VAL A 1 71 ? 7.063 12.261 8.128 1.00 89.56 71 VAL A O 1
ATOM 564 N N . GLY A 1 72 ? 8.107 11.894 6.170 1.00 85.31 72 GLY A N 1
ATOM 565 C CA . GLY A 1 72 ? 9.430 11.829 6.801 1.00 85.31 72 GLY A CA 1
ATOM 566 C C . GLY A 1 72 ? 10.649 11.724 5.886 1.00 85.31 72 GLY A C 1
ATOM 567 O O . GLY A 1 72 ? 11.763 11.627 6.402 1.00 85.31 72 GLY A O 1
ATOM 568 N N . ASP A 1 73 ? 10.489 11.752 4.559 1.00 87.06 73 ASP A N 1
ATOM 569 C CA . ASP A 1 73 ? 11.621 11.576 3.644 1.00 87.06 73 ASP A CA 1
ATOM 570 C C . ASP A 1 73 ? 12.567 12.788 3.664 1.00 87.06 73 ASP A C 1
ATOM 572 O O . ASP A 1 73 ? 12.174 13.934 3.425 1.00 87.06 73 ASP A O 1
ATOM 576 N N . LYS A 1 74 ? 13.855 12.512 3.886 1.00 89.12 74 LYS A N 1
ATOM 577 C CA . LYS A 1 74 ? 14.918 13.521 3.960 1.00 89.12 74 LYS A CA 1
ATOM 578 C C . LYS A 1 74 ? 15.887 13.432 2.783 1.00 89.12 74 LYS A C 1
ATOM 580 O O . LYS A 1 74 ? 16.111 12.368 2.200 1.00 89.12 74 LYS A O 1
ATOM 585 N N . LYS A 1 75 ? 16.466 14.573 2.427 1.00 90.00 75 LYS A N 1
ATOM 586 C CA . LYS A 1 75 ? 17.628 14.716 1.549 1.00 90.00 75 LYS A CA 1
ATOM 587 C C . LYS A 1 75 ? 18.890 14.233 2.277 1.00 90.00 75 LYS A C 1
ATOM 589 O O . LYS A 1 75 ? 18.897 14.049 3.492 1.00 90.00 75 LYS A O 1
ATOM 594 N N . LYS A 1 76 ? 19.992 14.059 1.537 1.00 89.50 76 LYS A N 1
ATOM 595 C CA . LYS A 1 76 ? 21.285 13.616 2.104 1.00 89.50 76 LYS A CA 1
ATOM 596 C C . LYS A 1 76 ? 21.842 14.571 3.165 1.00 89.50 76 LYS A C 1
ATOM 598 O O . LYS A 1 76 ? 22.548 14.126 4.058 1.00 89.50 76 LYS A O 1
ATOM 603 N N . ASN A 1 77 ? 21.522 15.858 3.058 1.00 90.69 77 ASN A N 1
ATOM 604 C CA . ASN A 1 77 ? 21.924 16.892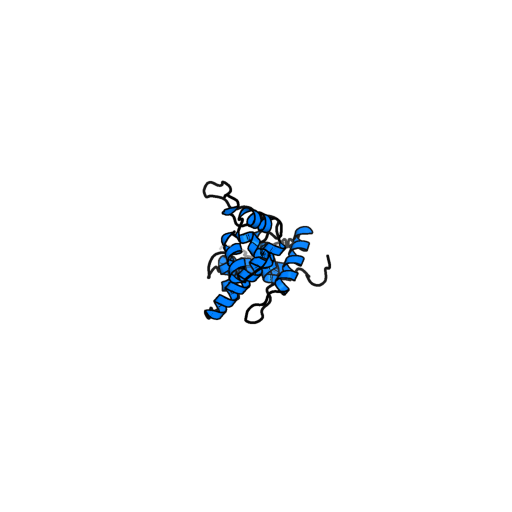 4.009 1.00 90.69 77 ASN A CA 1
ATOM 605 C C . ASN A 1 77 ? 21.012 16.966 5.253 1.00 90.69 77 ASN A C 1
ATOM 607 O O . ASN A 1 77 ? 21.246 17.803 6.112 1.00 90.69 77 ASN A O 1
ATOM 611 N N . GLY A 1 78 ? 19.993 16.104 5.362 1.00 89.06 78 GLY A N 1
ATOM 612 C CA . GLY A 1 78 ? 19.076 16.051 6.504 1.00 89.06 78 GLY A CA 1
ATOM 613 C C . GLY A 1 78 ? 17.797 16.878 6.348 1.00 89.06 78 GLY A C 1
ATOM 614 O O . GLY A 1 78 ? 16.858 16.656 7.115 1.00 89.06 78 GLY A O 1
ATOM 615 N N . ASP A 1 79 ? 17.719 17.752 5.342 1.00 91.62 79 ASP A N 1
ATOM 616 C CA . ASP A 1 79 ? 16.525 18.557 5.072 1.00 91.62 79 ASP A CA 1
ATOM 617 C C . ASP A 1 79 ? 15.363 17.692 4.595 1.00 91.62 79 ASP A C 1
ATOM 619 O O . ASP A 1 79 ? 15.556 16.671 3.931 1.00 91.62 79 ASP A O 1
ATOM 623 N N . LEU A 1 80 ? 14.137 18.131 4.859 1.00 89.94 80 LEU A N 1
ATOM 624 C CA . LEU A 1 80 ? 12.958 17.502 4.277 1.00 89.94 80 LEU A CA 1
ATOM 625 C C . LEU A 1 80 ? 12.946 17.681 2.751 1.00 89.94 80 LEU A C 1
ATOM 627 O O . LEU A 1 80 ? 13.307 18.731 2.209 1.00 89.94 80 LEU A O 1
ATOM 631 N N . LYS A 1 81 ? 12.544 16.627 2.042 1.00 91.81 81 LYS A N 1
ATOM 632 C CA . LYS A 1 81 ? 12.229 16.728 0.612 1.00 91.81 81 LYS A CA 1
ATOM 633 C C . LYS A 1 81 ? 10.950 17.561 0.388 1.00 91.81 81 LYS A C 1
ATOM 635 O O . LYS A 1 81 ? 10.133 17.672 1.299 1.00 91.81 81 LYS A O 1
ATOM 640 N N . PRO A 1 82 ? 10.744 18.127 -0.812 1.00 91.75 82 PRO A N 1
ATOM 641 C CA . PRO A 1 82 ? 9.422 18.603 -1.224 1.00 91.75 82 PRO A CA 1
ATOM 642 C C . PRO A 1 82 ? 8.391 17.474 -1.124 1.00 91.75 82 PRO A C 1
ATOM 644 O O . PRO A 1 82 ? 8.728 16.331 -1.436 1.00 91.75 82 PRO A O 1
ATOM 647 N N . LEU A 1 83 ? 7.151 17.778 -0.719 1.00 89.06 83 LEU A N 1
ATOM 648 C CA . LEU A 1 83 ? 6.092 16.772 -0.525 1.00 89.06 83 LEU A CA 1
ATOM 649 C C . LEU A 1 83 ? 5.883 15.905 -1.772 1.00 89.06 83 LEU A C 1
ATOM 651 O O . LEU A 1 83 ? 5.607 14.713 -1.669 1.00 89.06 83 LEU A O 1
ATOM 655 N N . GLU A 1 84 ? 6.071 16.484 -2.952 1.00 90.19 84 GLU A N 1
ATOM 656 C CA . GLU A 1 84 ? 5.908 15.815 -4.234 1.00 90.19 84 GLU A CA 1
ATOM 657 C C . GLU A 1 84 ? 6.949 14.720 -4.498 1.00 90.19 84 GLU A C 1
ATOM 659 O O . GLU A 1 84 ? 6.708 13.798 -5.280 1.00 90.19 84 GLU A O 1
ATOM 664 N N . GLU A 1 85 ? 8.095 14.793 -3.823 1.00 90.81 85 GLU A N 1
ATOM 665 C CA . GLU A 1 85 ? 9.184 13.820 -3.907 1.00 90.81 85 GLU A CA 1
ATOM 666 C C . GLU A 1 85 ? 9.160 12.794 -2.763 1.00 90.81 85 GLU A C 1
ATOM 668 O O . GLU A 1 85 ? 9.982 11.868 -2.736 1.00 90.81 85 GLU A O 1
ATOM 673 N N . MET A 1 86 ? 8.257 12.973 -1.797 1.00 93.00 86 MET A N 1
ATOM 674 C CA . MET A 1 86 ? 8.157 12.139 -0.606 1.00 93.00 86 MET A CA 1
ATOM 675 C C . MET A 1 86 ? 7.272 10.913 -0.823 1.00 93.00 86 MET A C 1
ATOM 677 O O . MET A 1 86 ? 6.420 10.838 -1.711 1.00 93.00 86 MET A O 1
ATOM 681 N N . SER A 1 87 ? 7.478 9.949 0.061 1.00 93.94 87 SER A N 1
ATOM 682 C CA . SER A 1 87 ? 6.553 8.859 0.334 1.00 93.94 87 SER A CA 1
ATOM 683 C C . SER A 1 87 ? 5.493 9.355 1.335 1.00 93.94 87 SER A C 1
ATOM 685 O O . SER A 1 87 ? 5.840 9.942 2.359 1.00 93.94 87 SER A O 1
ATOM 687 N N . LEU A 1 88 ? 4.202 9.199 1.017 1.00 96.81 88 LEU A N 1
ATOM 688 C CA . LEU A 1 88 ? 3.111 9.917 1.695 1.00 96.81 88 LEU A CA 1
ATOM 689 C C . LEU A 1 88 ? 2.078 8.987 2.343 1.00 96.81 88 LEU A C 1
ATOM 691 O O . LEU A 1 88 ? 1.719 7.939 1.798 1.00 96.81 88 LEU A O 1
ATOM 695 N N . GLY A 1 89 ? 1.531 9.431 3.474 1.00 96.75 89 GLY A N 1
ATOM 696 C CA . GLY A 1 89 ? 0.367 8.827 4.118 1.00 96.75 89 GLY A CA 1
ATOM 697 C C . GLY A 1 89 ? 0.676 7.534 4.869 1.00 96.75 89 GLY A C 1
ATOM 698 O O . GLY A 1 89 ? 1.830 7.140 5.058 1.00 96.75 89 GLY A O 1
ATOM 699 N N . ALA A 1 90 ? -0.386 6.835 5.276 1.00 97.19 90 ALA A N 1
ATOM 700 C CA . ALA A 1 90 ? -0.293 5.622 6.092 1.00 97.19 90 ALA A CA 1
ATOM 701 C C . ALA A 1 90 ? 0.417 4.438 5.395 1.00 97.19 90 ALA A C 1
ATOM 703 O O . ALA A 1 90 ? 0.733 3.437 6.037 1.00 97.19 90 ALA A O 1
ATOM 704 N N . PHE A 1 91 ? 0.664 4.548 4.091 1.00 97.38 91 PHE A N 1
ATOM 705 C CA . PHE A 1 91 ? 1.284 3.521 3.255 1.00 97.38 91 PHE A CA 1
ATOM 706 C C . PHE A 1 91 ? 2.571 3.997 2.572 1.00 97.38 91 PHE A C 1
ATOM 708 O O . PHE A 1 91 ? 3.110 3.268 1.749 1.00 97.38 91 PHE A O 1
ATOM 715 N N . GLN A 1 92 ? 3.041 5.217 2.873 1.00 96.31 92 GLN A N 1
ATOM 716 C CA . GLN A 1 92 ? 4.262 5.792 2.295 1.00 96.31 92 GLN A CA 1
ATOM 717 C C . GLN A 1 92 ? 4.297 5.671 0.753 1.00 96.31 92 GLN A C 1
ATOM 719 O O . GLN A 1 92 ? 5.242 5.176 0.140 1.00 96.31 92 GLN A O 1
ATOM 724 N N . ILE A 1 93 ? 3.228 6.130 0.096 1.00 96.81 93 ILE A N 1
ATOM 725 C CA . ILE A 1 93 ? 3.054 6.021 -1.358 1.00 96.81 93 ILE A CA 1
ATOM 726 C C . ILE A 1 93 ? 3.689 7.228 -2.052 1.00 96.81 93 ILE A C 1
ATOM 728 O O . ILE A 1 93 ? 3.427 8.371 -1.685 1.00 96.81 93 ILE A O 1
ATOM 732 N N . LYS A 1 94 ? 4.467 6.983 -3.110 1.00 95.81 94 LYS A N 1
ATOM 733 C CA . LYS A 1 94 ? 4.955 8.039 -4.013 1.00 95.81 94 LYS A CA 1
ATOM 734 C C . LYS A 1 94 ? 3.872 8.462 -5.002 1.00 95.81 94 LYS A C 1
ATOM 736 O O . LYS A 1 94 ? 3.140 7.609 -5.509 1.00 95.81 94 LYS A O 1
ATOM 741 N N . ILE A 1 95 ? 3.850 9.745 -5.378 1.00 96.94 95 ILE A N 1
ATOM 742 C CA . ILE A 1 95 ? 2.913 10.283 -6.385 1.00 96.94 95 ILE A CA 1
ATOM 743 C C . ILE A 1 95 ? 2.917 9.442 -7.666 1.00 96.94 95 ILE A C 1
ATOM 745 O O . ILE A 1 95 ? 1.852 9.049 -8.134 1.00 96.94 95 ILE A O 1
ATOM 749 N N . GLY A 1 96 ? 4.100 9.132 -8.210 1.00 96.50 96 GLY A N 1
ATOM 750 C CA . GLY A 1 96 ? 4.230 8.331 -9.433 1.00 96.50 96 GLY A CA 1
ATOM 751 C C . GLY A 1 96 ? 3.518 6.981 -9.328 1.00 96.50 96 GLY A C 1
ATOM 752 O O . GLY A 1 96 ? 2.697 6.654 -10.178 1.00 96.50 96 GLY A O 1
ATOM 753 N N . THR A 1 97 ? 3.721 6.261 -8.220 1.00 97.00 97 THR A N 1
ATOM 754 C CA . THR A 1 97 ? 3.042 4.984 -7.957 1.00 97.00 97 THR A CA 1
ATOM 755 C C . THR A 1 97 ? 1.524 5.143 -7.919 1.00 97.00 97 THR A C 1
ATOM 757 O O . THR A 1 97 ? 0.810 4.342 -8.517 1.00 97.00 97 THR A O 1
ATOM 760 N N . ALA A 1 98 ? 1.010 6.173 -7.239 1.00 98.25 98 ALA A N 1
ATOM 761 C CA . ALA A 1 98 ? -0.431 6.410 -7.177 1.00 98.25 98 ALA A CA 1
ATOM 762 C C . ALA A 1 98 ? -1.021 6.700 -8.565 1.00 98.25 98 ALA A C 1
ATOM 764 O O . ALA A 1 98 ? -2.055 6.135 -8.922 1.00 98.25 98 ALA A O 1
ATOM 765 N N . ARG A 1 99 ? -0.341 7.525 -9.371 1.00 98.50 99 ARG A N 1
ATOM 766 C CA . ARG A 1 99 ? -0.750 7.825 -10.751 1.00 98.50 99 ARG A CA 1
ATOM 767 C C . ARG A 1 99 ? -0.783 6.558 -11.601 1.00 98.50 99 ARG A C 1
ATOM 769 O O . ARG A 1 99 ? -1.803 6.281 -12.227 1.00 98.50 99 ARG A O 1
ATOM 776 N N . ASP A 1 100 ? 0.291 5.773 -11.569 1.00 98.06 100 ASP A N 1
ATOM 777 C CA . ASP A 1 100 ? 0.404 4.524 -12.325 1.00 98.06 100 ASP A CA 1
ATOM 778 C C . ASP A 1 100 ? -0.708 3.543 -11.956 1.00 98.06 100 ASP A C 1
ATOM 780 O O . ASP A 1 100 ? -1.318 2.932 -12.831 1.00 98.06 100 ASP A O 1
ATOM 784 N N . VAL A 1 101 ? -1.025 3.423 -10.665 1.00 98.44 101 VAL A N 1
ATOM 785 C CA . VAL A 1 101 ? -2.113 2.567 -10.184 1.00 98.44 101 VAL A CA 1
ATOM 786 C C . VAL A 1 101 ? -3.473 3.054 -10.679 1.00 98.44 101 VAL A C 1
ATOM 788 O O . VAL A 1 101 ? -4.245 2.237 -11.182 1.00 98.44 101 VAL A O 1
ATOM 791 N N . ILE A 1 102 ? -3.769 4.353 -10.576 1.00 98.62 102 ILE A N 1
ATOM 792 C CA . ILE A 1 102 ? -5.041 4.919 -11.056 1.00 98.62 102 ILE A CA 1
ATOM 793 C C . ILE A 1 102 ? -5.213 4.650 -12.553 1.00 98.62 102 ILE A C 1
ATOM 795 O O . ILE A 1 102 ? -6.293 4.239 -12.973 1.00 98.62 102 ILE A O 1
ATOM 799 N N . MET A 1 103 ? -4.157 4.854 -13.346 1.00 98.12 103 MET A N 1
ATOM 800 C CA . MET A 1 103 ? -4.191 4.649 -14.795 1.00 98.12 103 MET A CA 1
ATOM 801 C C . MET A 1 103 ? -4.306 3.165 -15.161 1.00 98.12 103 MET A C 1
ATOM 803 O O . MET A 1 103 ? -5.198 2.791 -15.915 1.00 98.12 103 MET A O 1
ATOM 807 N N . LYS A 1 104 ? -3.442 2.306 -14.603 1.00 97.81 104 LYS A N 1
ATOM 808 C CA . LYS A 1 104 ? -3.365 0.877 -14.952 1.00 97.81 104 LYS A CA 1
ATOM 809 C C . LYS A 1 104 ? -4.625 0.096 -14.579 1.00 97.81 104 LYS A C 1
ATOM 811 O O . LYS A 1 104 ? -4.943 -0.882 -15.245 1.00 97.81 104 LYS A O 1
ATOM 816 N N . ASN A 1 105 ? -5.306 0.499 -13.509 1.00 97.81 105 ASN A N 1
ATOM 817 C CA . ASN A 1 105 ? -6.493 -0.194 -12.998 1.00 97.81 105 ASN A CA 1
ATOM 818 C C . ASN A 1 105 ? -7.789 0.548 -13.334 1.00 97.81 105 ASN A C 1
ATOM 820 O O . ASN A 1 105 ? -8.834 0.218 -12.786 1.00 97.81 105 ASN A O 1
ATOM 824 N N . ASP A 1 106 ? -7.707 1.564 -14.196 1.00 96.94 106 ASP A N 1
ATOM 825 C CA . ASP A 1 106 ? -8.845 2.337 -14.682 1.00 96.94 106 ASP A CA 1
ATOM 826 C C . ASP A 1 106 ? -9.763 2.860 -13.562 1.00 96.94 106 ASP A C 1
ATOM 828 O O . ASP A 1 106 ? -10.989 2.747 -13.597 1.00 96.94 106 ASP A O 1
ATOM 832 N N . LEU A 1 107 ? -9.163 3.436 -12.515 1.00 97.44 107 LEU A N 1
ATOM 833 C CA . LEU A 1 107 ? -9.904 3.890 -11.339 1.00 97.44 107 LEU A CA 1
ATOM 834 C C . LEU A 1 107 ? -10.622 5.216 -11.629 1.00 97.44 107 LEU A C 1
ATOM 836 O O . LEU A 1 107 ? -10.206 6.278 -11.159 1.00 97.44 107 LEU A O 1
ATOM 840 N N . PHE A 1 108 ? -11.708 5.163 -12.407 1.00 96.50 108 PHE A N 1
ATOM 841 C CA . PHE A 1 108 ? -12.445 6.325 -12.922 1.00 96.50 108 PHE A CA 1
ATOM 842 C C . PHE A 1 108 ? -12.750 7.384 -11.863 1.00 96.50 108 PHE A C 1
ATOM 844 O O . PHE A 1 108 ? -12.499 8.567 -12.090 1.00 96.50 108 PHE A O 1
ATOM 851 N N . LYS A 1 109 ? -13.201 6.959 -10.675 1.00 97.12 109 LYS A N 1
ATOM 852 C CA . LYS A 1 109 ? -13.507 7.844 -9.538 1.00 97.12 109 LYS A CA 1
ATOM 853 C C . LYS A 1 109 ? -12.329 8.737 -9.123 1.00 97.12 109 LYS A C 1
ATOM 855 O O . LYS A 1 109 ? -12.551 9.795 -8.544 1.00 97.12 109 LYS A O 1
ATOM 860 N N . TYR A 1 110 ? -11.091 8.334 -9.408 1.00 97.81 110 TYR A N 1
ATOM 861 C CA . TYR A 1 110 ? -9.870 9.038 -9.009 1.00 97.81 110 TYR A CA 1
ATOM 862 C C . TYR A 1 110 ? -9.124 9.693 -10.175 1.00 97.81 110 TYR A C 1
ATOM 864 O O . TYR A 1 110 ? -8.143 10.393 -9.931 1.00 97.81 110 TYR A O 1
ATOM 872 N N . LYS A 1 111 ? -9.579 9.541 -11.428 1.00 96.94 111 LYS A N 1
ATOM 873 C CA . LYS A 1 111 ? -8.899 10.129 -12.599 1.00 96.94 111 LYS A CA 1
ATOM 874 C C . LYS A 1 111 ? -8.741 11.648 -12.503 1.00 96.94 111 LYS A C 1
ATOM 876 O O . LYS A 1 111 ? -7.735 12.176 -12.960 1.00 96.94 111 LYS A O 1
ATOM 881 N N . TYR A 1 112 ? -9.671 12.344 -11.847 1.00 97.19 112 TYR A N 1
ATOM 882 C CA . TYR A 1 112 ? -9.579 13.794 -11.638 1.00 97.19 112 TYR A CA 1
ATOM 883 C C . TYR A 1 112 ? -8.329 14.221 -10.840 1.00 97.19 112 TYR A C 1
ATOM 885 O O . TYR A 1 112 ? -7.863 15.347 -10.999 1.00 97.19 112 TYR A O 1
ATOM 893 N N . LEU A 1 113 ? -7.761 13.332 -10.012 1.00 97.69 113 LEU A N 1
ATOM 894 C CA . LEU A 1 113 ? -6.529 13.583 -9.253 1.00 97.69 113 LEU A CA 1
ATOM 895 C C . LEU A 1 113 ? -5.275 13.559 -10.140 1.00 97.69 113 LEU A C 1
ATOM 897 O O . LEU A 1 113 ? -4.238 14.076 -9.742 1.00 97.69 113 LEU A O 1
ATOM 901 N N . LEU A 1 114 ? -5.344 12.986 -11.347 1.00 97.12 114 LEU A N 1
ATOM 902 C CA . LEU A 1 114 ? -4.202 12.922 -12.267 1.00 97.12 114 LEU A CA 1
ATOM 903 C C . LEU A 1 114 ? -3.851 14.282 -12.883 1.00 97.12 114 LEU A C 1
ATOM 905 O O . LEU A 1 114 ? -2.739 14.450 -13.389 1.00 97.12 114 LEU A O 1
ATOM 909 N N . ASN A 1 115 ? -4.771 15.242 -12.818 1.00 95.62 115 ASN A N 1
ATOM 910 C CA . ASN A 1 115 ? -4.597 16.574 -13.393 1.00 95.62 115 ASN A CA 1
ATOM 911 C C . ASN A 1 115 ? -3.917 17.557 -12.428 1.00 95.62 115 ASN A C 1
ATOM 913 O O . ASN A 1 115 ? -3.550 18.650 -12.841 1.00 95.62 115 ASN A O 1
ATOM 917 N N . ASP A 1 116 ? -3.768 17.194 -11.150 1.00 95.44 116 ASP A N 1
ATOM 918 C CA . ASP A 1 116 ? -3.311 18.106 -10.102 1.00 95.44 116 ASP A CA 1
ATOM 919 C C . ASP A 1 116 ? -2.567 17.330 -9.005 1.00 95.44 116 ASP A C 1
ATOM 921 O O . ASP A 1 116 ? -3.165 16.622 -8.186 1.00 95.44 116 ASP A O 1
ATOM 925 N N . ASN A 1 117 ? -1.238 17.466 -8.993 1.00 94.81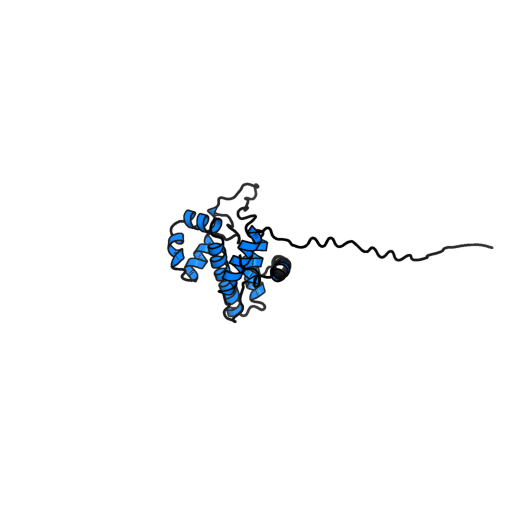 117 ASN A N 1
ATOM 926 C CA . ASN A 1 117 ? -0.388 16.773 -8.029 1.00 94.81 117 ASN A CA 1
ATOM 927 C C . ASN A 1 117 ? -0.672 17.208 -6.588 1.00 94.81 117 ASN A C 1
ATOM 929 O O . ASN A 1 117 ? -0.624 16.357 -5.705 1.00 94.81 117 ASN A O 1
ATOM 933 N N . LEU A 1 118 ? -1.022 18.473 -6.336 1.00 95.25 118 LEU A N 1
ATOM 934 C CA . LEU A 1 118 ? -1.324 18.939 -4.981 1.00 95.25 118 LEU A CA 1
ATOM 935 C C . LEU A 1 118 ? -2.603 18.288 -4.452 1.00 95.25 118 LEU A C 1
ATOM 937 O O . LEU A 1 118 ? -2.636 17.840 -3.306 1.00 95.25 118 LEU A O 1
ATOM 941 N N . LYS A 1 119 ? -3.636 18.140 -5.292 1.00 96.94 119 LYS A N 1
ATOM 942 C CA . LYS A 1 119 ? -4.844 17.382 -4.913 1.00 96.94 119 LYS A CA 1
ATOM 943 C C . LYS A 1 119 ? -4.530 15.922 -4.616 1.00 96.94 119 LYS A C 1
ATOM 945 O O . LYS A 1 119 ? -5.081 15.371 -3.663 1.00 96.94 119 LYS A O 1
ATOM 950 N N . LEU A 1 120 ? -3.657 15.295 -5.405 1.00 98.00 120 LEU A N 1
ATOM 951 C CA . LEU A 1 120 ? -3.246 13.911 -5.176 1.00 98.00 120 LEU A CA 1
ATOM 952 C C . LEU A 1 120 ? -2.431 13.760 -3.881 1.00 98.00 120 LEU A C 1
ATOM 954 O O . LEU A 1 120 ? -2.724 12.861 -3.096 1.00 98.00 120 LEU A O 1
ATOM 958 N N . VAL A 1 121 ? -1.478 14.659 -3.616 1.00 97.19 121 VAL A N 1
ATOM 959 C CA . VAL A 1 121 ? -0.721 14.728 -2.351 1.00 97.19 121 VAL A CA 1
ATOM 960 C C . VAL A 1 121 ? -1.672 14.868 -1.173 1.00 97.19 121 VAL A C 1
ATOM 962 O O . VAL A 1 121 ? -1.637 14.051 -0.254 1.00 97.19 121 VAL A O 1
ATOM 965 N N . ASN A 1 122 ? -2.565 15.859 -1.222 1.00 97.12 122 ASN A N 1
ATOM 966 C CA . ASN A 1 122 ? -3.525 16.100 -0.154 1.00 97.12 122 ASN A CA 1
ATOM 967 C C . ASN A 1 122 ? -4.394 14.862 0.091 1.00 97.12 122 ASN A C 1
ATOM 969 O O . ASN A 1 122 ? -4.609 14.471 1.236 1.00 97.12 122 ASN A O 1
ATOM 973 N N . ARG A 1 123 ? -4.842 14.188 -0.976 1.00 98.12 123 ARG A N 1
ATOM 974 C CA . ARG A 1 123 ? -5.631 12.960 -0.853 1.00 98.12 123 ARG A CA 1
ATOM 975 C C . ARG A 1 123 ? -4.844 11.816 -0.210 1.00 98.12 123 ARG A C 1
ATOM 977 O O . ARG A 1 123 ? -5.396 11.133 0.642 1.00 98.12 123 ARG A O 1
ATOM 984 N N . LEU A 1 124 ? -3.578 11.614 -0.581 1.00 97.75 124 LEU A N 1
ATOM 985 C CA . LEU A 1 124 ? -2.715 10.586 0.021 1.00 97.75 124 LEU A CA 1
ATOM 986 C C . LEU A 1 124 ? -2.458 10.833 1.515 1.00 97.75 124 LEU A C 1
ATOM 988 O O . LEU A 1 124 ? -2.344 9.876 2.277 1.00 97.75 124 LEU A O 1
ATOM 992 N N . LEU A 1 125 ? -2.371 12.099 1.928 1.00 96.56 125 LEU A N 1
ATOM 993 C CA . LEU A 1 125 ? -2.113 12.480 3.318 1.00 96.56 125 LEU A CA 1
ATOM 994 C C . LEU A 1 125 ? -3.357 12.418 4.207 1.00 96.56 125 LEU A C 1
ATOM 996 O O . LEU A 1 125 ? -3.244 12.064 5.377 1.00 96.56 125 LEU A O 1
ATOM 1000 N N . THR A 1 126 ? -4.526 12.770 3.669 1.00 96.00 126 THR A N 1
ATOM 1001 C CA . THR A 1 126 ? -5.747 12.987 4.468 1.00 96.00 126 THR A CA 1
ATOM 1002 C C . THR A 1 126 ? -6.775 11.866 4.366 1.00 96.00 126 THR A C 1
ATOM 1004 O O . THR A 1 126 ? -7.650 11.775 5.222 1.00 96.00 126 THR A O 1
ATOM 1007 N N . ASP A 1 127 ? -6.684 10.996 3.355 1.00 97.50 127 ASP A N 1
ATOM 1008 C CA . ASP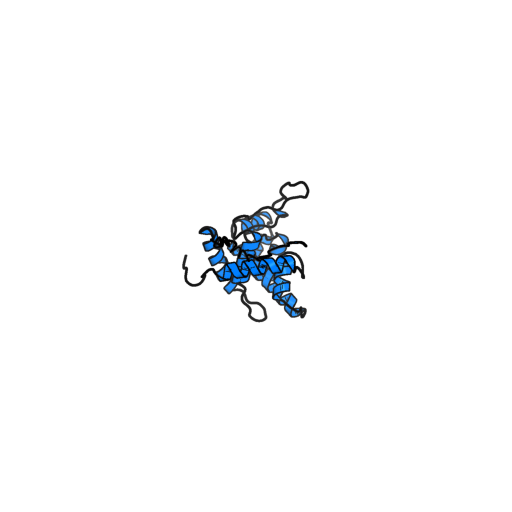 A 1 127 ? -7.607 9.876 3.154 1.00 97.50 127 ASP A CA 1
ATOM 1009 C C . ASP A 1 127 ? -6.848 8.535 3.183 1.00 97.50 127 ASP A C 1
ATOM 1011 O O . ASP A 1 127 ? -6.422 8.018 2.141 1.00 97.50 127 ASP A O 1
ATOM 1015 N N . PRO A 1 128 ? -6.686 7.921 4.370 1.00 96.44 128 PRO A N 1
ATOM 1016 C CA . PRO A 1 128 ? -6.042 6.618 4.495 1.00 96.44 128 PRO A CA 1
ATOM 1017 C C . PRO A 1 128 ? -6.751 5.503 3.716 1.00 96.44 128 PRO A C 1
ATOM 1019 O O . PRO A 1 128 ? -6.086 4.562 3.276 1.00 96.44 128 PRO A O 1
ATOM 1022 N N . LYS A 1 129 ? -8.070 5.608 3.478 1.00 97.88 129 LYS A N 1
ATOM 1023 C CA . LYS A 1 129 ? -8.825 4.630 2.671 1.00 97.88 129 LYS A CA 1
ATOM 1024 C C . LYS A 1 129 ? -8.387 4.688 1.218 1.00 97.88 129 LYS A C 1
ATOM 1026 O O . LYS A 1 129 ? -8.187 3.649 0.593 1.00 97.88 129 LYS A O 1
ATOM 1031 N N . PHE A 1 130 ? -8.181 5.892 0.688 1.00 98.50 130 PHE A N 1
ATOM 1032 C CA . PHE A 1 130 ? -7.583 6.063 -0.632 1.00 98.50 130 PHE A CA 1
ATOM 1033 C C . PHE A 1 130 ? -6.182 5.437 -0.697 1.00 98.50 130 PHE A C 1
ATOM 1035 O O . PHE A 1 130 ? -5.912 4.662 -1.614 1.00 98.50 130 PHE A O 1
ATOM 1042 N N . GLY A 1 131 ? -5.325 5.680 0.301 1.00 98.44 131 GLY A N 1
ATOM 1043 C CA . GLY A 1 131 ? -4.005 5.040 0.389 1.00 98.44 131 GLY A CA 1
ATOM 1044 C C . GLY A 1 131 ? -4.070 3.505 0.416 1.00 98.44 131 GLY A C 1
ATOM 1045 O O . GLY A 1 131 ? -3.308 2.834 -0.288 1.00 98.44 131 GLY A O 1
ATOM 1046 N N . ALA A 1 132 ? -5.026 2.942 1.157 1.00 98.62 132 ALA A N 1
ATOM 1047 C CA . ALA A 1 132 ? -5.264 1.503 1.220 1.00 98.62 132 ALA A CA 1
ATOM 1048 C C . ALA A 1 132 ? -5.696 0.933 -0.139 1.00 98.62 132 ALA A C 1
ATOM 1050 O O . ALA A 1 132 ? -5.162 -0.085 -0.570 1.00 98.62 132 ALA A O 1
ATOM 1051 N N . ILE A 1 133 ? -6.599 1.612 -0.855 1.00 98.75 133 ILE A N 1
ATOM 1052 C CA . ILE A 1 133 ? -7.047 1.206 -2.197 1.00 98.75 133 ILE A CA 1
ATOM 1053 C C . ILE A 1 133 ? -5.878 1.210 -3.187 1.00 98.75 133 ILE A C 1
ATOM 1055 O O . ILE A 1 133 ? -5.667 0.223 -3.894 1.00 98.75 133 ILE A O 1
ATOM 1059 N N . ILE A 1 134 ? -5.096 2.296 -3.224 1.00 98.75 134 ILE A N 1
ATOM 1060 C CA . ILE A 1 134 ? -3.929 2.400 -4.110 1.00 98.75 134 ILE A CA 1
ATOM 1061 C C . ILE A 1 134 ? -2.925 1.285 -3.806 1.00 98.75 134 ILE A C 1
ATOM 1063 O O . ILE A 1 134 ? -2.447 0.612 -4.722 1.00 98.75 134 ILE A O 1
ATOM 1067 N N . THR A 1 135 ? -2.644 1.036 -2.526 1.00 98.56 135 THR A N 1
ATOM 1068 C CA . THR A 1 135 ? -1.718 -0.025 -2.121 1.00 98.56 135 THR A CA 1
ATOM 1069 C C . THR A 1 135 ? -2.256 -1.418 -2.434 1.00 98.56 135 THR A C 1
ATOM 1071 O O . THR A 1 135 ? -1.488 -2.261 -2.894 1.00 98.56 135 THR A O 1
ATOM 1074 N N . GLY A 1 136 ? -3.556 -1.658 -2.254 1.00 98.75 136 GLY A N 1
ATOM 1075 C CA . GLY A 1 136 ? -4.203 -2.928 -2.582 1.00 98.75 136 GLY A CA 1
ATOM 1076 C C . GLY A 1 136 ? -4.041 -3.276 -4.059 1.00 98.75 136 GLY A C 1
ATOM 1077 O O . GLY A 1 136 ? -3.498 -4.332 -4.391 1.00 98.75 136 GLY A O 1
ATOM 1078 N N . TYR A 1 137 ? -4.390 -2.344 -4.953 1.00 98.75 137 TYR A N 1
ATOM 1079 C CA . TYR A 1 137 ? -4.160 -2.517 -6.389 1.00 98.75 137 TYR A CA 1
ATOM 1080 C C . TYR A 1 137 ? -2.679 -2.689 -6.714 1.00 98.75 137 TYR A C 1
ATOM 1082 O O . TYR A 1 137 ? -2.323 -3.552 -7.516 1.00 98.75 137 TYR A O 1
ATOM 1090 N N . TYR A 1 138 ? -1.792 -1.892 -6.118 1.00 98.56 138 TYR A N 1
ATOM 1091 C CA . TYR A 1 138 ? -0.360 -2.006 -6.378 1.00 98.56 138 TYR A CA 1
ATOM 1092 C C . TYR A 1 138 ? 0.190 -3.381 -5.972 1.00 98.56 138 TYR A C 1
ATOM 1094 O O . TYR A 1 138 ? 0.934 -4.001 -6.733 1.00 98.56 138 TYR A O 1
ATOM 1102 N N . PHE A 1 139 ? -0.207 -3.892 -4.805 1.00 98.56 139 PHE A N 1
ATOM 1103 C CA . PHE A 1 139 ? 0.198 -5.208 -4.323 1.00 98.56 139 PHE A CA 1
ATOM 1104 C C . PHE A 1 139 ? -0.315 -6.324 -5.238 1.00 98.56 139 PHE A C 1
ATOM 1106 O O . PHE A 1 139 ? 0.490 -7.120 -5.722 1.00 98.56 139 PHE A O 1
ATOM 1113 N N . VAL A 1 140 ? -1.620 -6.342 -5.536 1.00 98.69 140 VAL A N 1
ATOM 1114 C CA . VAL A 1 140 ? -2.242 -7.350 -6.413 1.00 98.69 140 VAL A CA 1
ATOM 1115 C C . VAL A 1 140 ? -1.603 -7.341 -7.801 1.00 98.69 140 VAL A C 1
ATOM 1117 O O . VAL A 1 140 ? -1.264 -8.397 -8.327 1.00 98.69 140 VAL A O 1
ATOM 1120 N N . ASN A 1 141 ? -1.346 -6.162 -8.375 1.00 98.50 141 ASN A N 1
ATOM 1121 C CA . ASN A 1 141 ? -0.663 -6.048 -9.663 1.00 98.50 141 ASN A CA 1
ATOM 1122 C C . ASN A 1 141 ? 0.732 -6.683 -9.646 1.00 98.50 141 ASN A C 1
ATOM 1124 O O . ASN A 1 141 ? 1.091 -7.393 -10.582 1.00 98.50 141 ASN A O 1
ATOM 1128 N N . ASN A 1 142 ? 1.522 -6.438 -8.598 1.00 98.44 142 ASN A N 1
ATOM 1129 C CA . ASN A 1 142 ? 2.866 -7.005 -8.483 1.00 98.44 142 ASN A CA 1
ATOM 1130 C C . ASN A 1 142 ? 2.838 -8.513 -8.211 1.00 98.44 142 ASN A C 1
ATOM 1132 O O . ASN A 1 142 ? 3.678 -9.241 -8.739 1.00 98.44 142 ASN A O 1
ATOM 1136 N N . TYR A 1 143 ? 1.876 -8.982 -7.417 1.00 98.69 143 TYR A N 1
ATOM 1137 C CA . TYR A 1 143 ? 1.661 -10.404 -7.165 1.00 98.69 143 TYR A CA 1
ATOM 1138 C C . TYR A 1 143 ? 1.307 -11.136 -8.461 1.00 98.69 143 TYR A C 1
ATOM 1140 O O . TYR A 1 143 ? 1.961 -12.109 -8.832 1.00 98.69 143 TYR A O 1
ATOM 1148 N N . ASN A 1 144 ? 0.320 -10.623 -9.194 1.00 98.56 144 ASN A N 1
ATOM 1149 C CA . ASN A 1 144 ? -0.148 -11.222 -10.441 1.00 98.56 144 ASN A CA 1
ATOM 1150 C C . ASN A 1 144 ? 0.926 -11.171 -11.534 1.00 98.56 144 ASN A C 1
ATOM 1152 O O . ASN A 1 144 ? 1.056 -12.108 -12.316 1.00 98.56 144 ASN A O 1
ATOM 1156 N N . GLU A 1 145 ? 1.747 -10.120 -11.565 1.00 98.38 145 GLU A N 1
ATOM 1157 C CA . GLU A 1 145 ? 2.910 -10.066 -12.451 1.00 98.38 145 GLU A CA 1
ATOM 1158 C C . GLU A 1 145 ? 3.964 -11.120 -12.073 1.00 98.38 145 GLU A C 1
ATOM 1160 O O . GLU A 1 145 ? 4.556 -11.749 -12.949 1.00 98.38 145 GLU A O 1
ATOM 1165 N N . ALA A 1 146 ? 4.188 -11.365 -10.779 1.00 98.44 146 ALA A N 1
ATOM 1166 C CA . ALA A 1 146 ? 5.090 -12.422 -10.329 1.00 98.44 146 ALA A CA 1
ATOM 1167 C C . ALA A 1 146 ? 4.566 -13.825 -10.685 1.00 98.44 146 ALA A C 1
ATOM 1169 O O . ALA A 1 146 ? 5.364 -14.658 -11.120 1.00 98.44 146 ALA A O 1
ATOM 1170 N N . LEU A 1 147 ? 3.252 -14.063 -10.569 1.00 98.38 147 LEU A N 1
ATOM 1171 C CA . LEU A 1 147 ? 2.593 -15.279 -11.064 1.00 98.38 147 LEU A CA 1
ATOM 1172 C C . LEU A 1 147 ? 2.806 -15.446 -12.570 1.00 98.38 147 LEU A C 1
ATOM 1174 O O . LEU A 1 147 ? 3.326 -16.466 -13.009 1.00 98.38 147 LEU A O 1
ATOM 1178 N N . LYS A 1 148 ? 2.474 -14.417 -13.359 1.00 98.38 148 LYS A N 1
ATOM 1179 C CA . LYS A 1 148 ? 2.615 -14.416 -14.824 1.00 98.38 148 LYS A CA 1
ATOM 1180 C C . LYS A 1 148 ? 4.046 -14.724 -15.275 1.00 98.38 148 LYS A C 1
ATOM 1182 O O . LYS A 1 148 ? 4.253 -15.358 -16.304 1.00 98.38 148 LYS A O 1
ATOM 1187 N N . ARG A 1 149 ? 5.038 -14.273 -14.505 1.00 98.06 149 ARG A N 1
ATOM 1188 C CA . ARG A 1 149 ? 6.469 -14.500 -14.756 1.00 98.06 149 ARG A CA 1
ATOM 1189 C C . ARG A 1 149 ? 7.002 -15.802 -14.145 1.00 98.06 149 ARG A C 1
ATOM 1191 O O . ARG A 1 149 ? 8.217 -15.991 -14.150 1.00 98.06 149 ARG A O 1
ATOM 1198 N N . ASN A 1 150 ? 6.138 -16.666 -13.604 1.00 97.88 150 ASN A N 1
ATOM 1199 C CA . ASN A 1 150 ? 6.490 -17.929 -12.945 1.00 97.88 150 ASN A CA 1
ATOM 1200 C C . ASN A 1 150 ? 7.568 -17.771 -11.858 1.00 97.88 150 ASN A C 1
ATOM 1202 O O . ASN A 1 150 ? 8.493 -18.574 -11.735 1.00 97.88 150 ASN A O 1
ATOM 1206 N N . MET A 1 151 ? 7.493 -16.698 -11.068 1.00 97.94 151 MET A N 1
ATOM 1207 C CA . MET A 1 151 ? 8.444 -16.486 -9.982 1.00 97.94 151 MET A CA 1
ATOM 1208 C C . MET A 1 151 ? 8.136 -17.405 -8.797 1.00 97.94 151 MET A C 1
ATOM 1210 O O . MET A 1 151 ? 7.005 -17.458 -8.335 1.00 97.94 151 MET A O 1
ATOM 1214 N N . TRP A 1 152 ? 9.176 -18.020 -8.223 1.00 94.62 152 TRP A N 1
ATOM 1215 C CA . TRP A 1 152 ? 9.098 -19.026 -7.146 1.00 94.62 152 TRP A CA 1
ATOM 1216 C C . TRP A 1 152 ? 8.237 -18.670 -5.910 1.00 94.62 152 TRP A C 1
ATOM 1218 O O . TRP A 1 152 ? 7.788 -19.564 -5.204 1.00 94.62 152 TRP A O 1
ATOM 1228 N N . ASN A 1 153 ? 7.995 -17.389 -5.616 1.00 97.62 153 ASN A N 1
ATOM 1229 C CA . ASN A 1 153 ? 7.156 -16.984 -4.483 1.00 97.62 153 ASN A CA 1
ATOM 1230 C C . ASN A 1 153 ? 6.501 -15.617 -4.747 1.00 97.62 153 ASN A C 1
ATOM 1232 O O . ASN A 1 153 ? 7.067 -14.586 -4.372 1.00 97.62 153 ASN A O 1
ATOM 1236 N N . PRO A 1 154 ? 5.327 -15.574 -5.397 1.00 98.31 154 PRO A N 1
ATOM 1237 C CA . PRO A 1 154 ? 4.665 -14.326 -5.779 1.00 98.31 154 PRO A CA 1
ATOM 1238 C C . PRO A 1 154 ? 4.401 -13.375 -4.606 1.00 98.31 154 PRO A C 1
ATOM 1240 O O . PRO A 1 154 ? 4.563 -12.164 -4.754 1.00 98.31 154 PRO A O 1
ATOM 1243 N N . TYR A 1 155 ? 4.107 -13.906 -3.415 1.00 98.25 155 TYR A N 1
ATOM 1244 C CA . TYR A 1 155 ? 3.908 -13.100 -2.209 1.00 98.25 155 TYR A CA 1
ATOM 1245 C C . TYR A 1 155 ? 5.190 -12.378 -1.780 1.00 98.25 155 TYR A C 1
ATOM 1247 O O . TYR A 1 155 ? 5.206 -11.156 -1.633 1.00 98.25 155 TYR A O 1
ATOM 1255 N N . PHE A 1 156 ? 6.298 -13.115 -1.652 1.00 98.31 156 PHE A N 1
ATOM 1256 C CA . PHE A 1 156 ? 7.617 -12.543 -1.370 1.00 98.31 156 PHE A CA 1
ATOM 1257 C C . PHE A 1 156 ? 8.001 -11.475 -2.399 1.00 98.31 156 PHE A C 1
ATOM 1259 O O . PHE A 1 156 ? 8.524 -10.415 -2.041 1.00 98.31 156 PHE A O 1
ATOM 1266 N N . ARG A 1 157 ? 7.729 -11.752 -3.679 1.00 98.31 157 ARG A N 1
ATOM 1267 C CA . ARG A 1 157 ? 8.005 -10.844 -4.795 1.00 98.31 157 ARG A CA 1
ATOM 1268 C C . ARG A 1 157 ? 7.187 -9.562 -4.688 1.00 98.31 157 ARG A C 1
ATOM 1270 O O . ARG A 1 157 ? 7.770 -8.489 -4.800 1.00 98.31 157 ARG A O 1
ATOM 1277 N N . ALA A 1 158 ? 5.889 -9.659 -4.413 1.00 98.12 158 ALA A N 1
ATOM 1278 C CA . ALA A 1 158 ? 5.002 -8.512 -4.250 1.00 98.12 158 ALA A CA 1
ATOM 1279 C C . ALA A 1 158 ? 5.386 -7.645 -3.041 1.00 98.12 158 ALA A C 1
ATOM 1281 O O . ALA A 1 158 ? 5.531 -6.432 -3.188 1.00 98.12 158 ALA A O 1
ATOM 1282 N N . VAL A 1 159 ? 5.648 -8.257 -1.878 1.00 97.50 159 VAL A N 1
ATOM 1283 C CA . VAL A 1 159 ? 6.113 -7.542 -0.673 1.00 97.50 159 VAL A CA 1
ATOM 1284 C C . VAL A 1 159 ? 7.454 -6.852 -0.928 1.00 97.50 159 VAL A C 1
ATOM 1286 O O . VAL A 1 159 ? 7.624 -5.675 -0.616 1.00 97.50 159 VAL A O 1
ATOM 1289 N N . SER A 1 160 ? 8.414 -7.555 -1.535 1.00 96.94 160 SER A N 1
ATOM 1290 C CA . SER A 1 160 ? 9.716 -6.965 -1.867 1.00 96.94 160 SER A CA 1
ATOM 1291 C C . SER A 1 160 ? 9.557 -5.802 -2.849 1.00 96.94 160 SER A C 1
ATOM 1293 O O . SER A 1 160 ? 10.176 -4.745 -2.684 1.00 96.94 160 SER A O 1
ATOM 1295 N N . ARG A 1 161 ? 8.708 -5.982 -3.872 1.00 96.12 161 ARG A N 1
ATOM 1296 C CA . ARG A 1 161 ? 8.493 -4.986 -4.922 1.00 96.12 161 ARG A CA 1
ATOM 1297 C C . ARG A 1 161 ? 7.833 -3.728 -4.375 1.00 96.12 161 ARG A C 1
ATOM 1299 O O . ARG A 1 161 ? 8.169 -2.646 -4.853 1.00 96.12 161 ARG A O 1
ATOM 1306 N N . HIS A 1 162 ? 6.987 -3.868 -3.353 1.00 93.00 162 HIS A N 1
ATOM 1307 C CA . HIS A 1 162 ? 6.417 -2.746 -2.619 1.00 93.00 162 HIS A CA 1
ATOM 1308 C C . HIS A 1 162 ? 7.504 -1.847 -2.011 1.00 93.00 162 HIS A C 1
ATOM 1310 O O . HIS A 1 162 ? 7.473 -0.638 -2.207 1.00 93.00 162 HIS A O 1
ATOM 1316 N N . ASN A 1 163 ? 8.520 -2.441 -1.378 1.00 90.94 163 ASN A N 1
ATOM 1317 C CA . ASN A 1 163 ? 9.612 -1.696 -0.749 1.00 90.94 163 ASN A CA 1
ATOM 1318 C C . ASN A 1 163 ? 10.664 -1.147 -1.738 1.00 90.94 163 ASN A C 1
ATOM 1320 O O . ASN A 1 163 ? 11.363 -0.190 -1.416 1.00 90.94 163 ASN A O 1
ATOM 1324 N N . GLY A 1 164 ? 10.796 -1.721 -2.941 1.00 87.69 164 GLY A N 1
ATOM 1325 C CA . GLY A 1 164 ? 11.668 -1.138 -3.971 1.00 87.69 164 GLY A CA 1
ATOM 1326 C C . GLY A 1 164 ? 12.227 -2.079 -5.037 1.00 87.69 164 GLY A C 1
ATOM 1327 O O . GLY A 1 164 ? 12.817 -1.602 -6.002 1.00 87.69 164 GLY A O 1
ATOM 1328 N N . GLY A 1 165 ? 12.032 -3.399 -4.949 1.00 93.88 165 GLY A N 1
ATOM 1329 C CA . GLY A 1 165 ? 12.601 -4.327 -5.938 1.00 93.88 165 GLY A CA 1
ATOM 1330 C C . GLY A 1 165 ? 12.095 -5.759 -5.808 1.00 93.88 165 GLY A C 1
ATOM 1331 O O . GLY A 1 165 ? 11.534 -6.132 -4.795 1.00 93.88 165 GLY A O 1
ATOM 1332 N N . TRP A 1 166 ? 12.291 -6.602 -6.821 1.00 96.81 166 TRP A N 1
ATOM 1333 C CA . TRP A 1 166 ? 11.720 -7.959 -6.827 1.00 96.81 166 TRP A CA 1
ATOM 1334 C C . TRP A 1 166 ? 12.320 -8.920 -5.783 1.00 96.81 166 TRP A C 1
ATOM 1336 O O . TRP A 1 166 ? 11.752 -9.984 -5.554 1.00 96.81 166 TRP A O 1
ATOM 1346 N N . THR A 1 167 ? 13.444 -8.577 -5.148 1.00 97.06 167 THR A N 1
ATOM 1347 C CA . THR A 1 167 ? 14.100 -9.403 -4.120 1.00 97.06 167 THR A CA 1
ATOM 1348 C C . THR A 1 167 ? 14.537 -8.527 -2.949 1.00 97.06 167 THR A C 1
ATOM 1350 O O . THR A 1 167 ? 15.448 -7.718 -3.108 1.00 97.06 167 THR A O 1
ATOM 1353 N N . ASN A 1 168 ? 13.946 -8.708 -1.764 1.00 96.69 168 ASN A N 1
ATOM 1354 C CA . ASN A 1 168 ? 14.416 -8.064 -0.535 1.00 96.69 168 ASN A CA 1
ATOM 1355 C C . ASN A 1 168 ? 14.178 -8.952 0.700 1.00 96.69 168 ASN A C 1
ATOM 1357 O O . ASN A 1 168 ? 13.226 -8.772 1.460 1.00 96.69 168 ASN A O 1
ATOM 1361 N N . ASN A 1 169 ? 15.078 -9.915 0.922 1.00 96.12 169 ASN A N 1
ATOM 1362 C CA . ASN A 1 169 ? 14.985 -10.865 2.040 1.00 96.12 169 ASN A CA 1
ATOM 1363 C C . ASN A 1 169 ? 14.988 -10.179 3.412 1.00 96.12 169 ASN A C 1
ATOM 1365 O O . ASN A 1 169 ? 14.271 -10.605 4.318 1.00 96.12 169 ASN A O 1
ATOM 1369 N N . LYS A 1 170 ? 15.781 -9.110 3.567 1.00 96.06 170 LYS A N 1
ATOM 1370 C CA . LYS A 1 170 ? 15.887 -8.381 4.834 1.00 96.06 170 LYS A CA 1
ATOM 1371 C C . LYS A 1 170 ? 14.549 -7.745 5.190 1.00 96.06 170 LYS A C 1
ATOM 1373 O O . LYS A 1 170 ? 14.044 -8.009 6.276 1.00 96.06 170 LYS A O 1
ATOM 1378 N N . TYR A 1 171 ? 13.965 -6.968 4.277 1.00 95.50 171 TYR A N 1
ATOM 1379 C CA . TYR A 1 171 ? 12.657 -6.347 4.496 1.00 95.50 171 TYR A CA 1
ATOM 1380 C C . TYR A 1 171 ? 11.575 -7.403 4.727 1.00 95.50 171 TYR A C 1
ATOM 1382 O O . TYR A 1 171 ? 10.834 -7.311 5.704 1.00 95.50 171 TYR A O 1
ATOM 1390 N N . TYR A 1 172 ? 11.543 -8.454 3.901 1.00 97.56 172 TYR A N 1
ATOM 1391 C CA . TYR A 1 172 ? 10.546 -9.516 4.011 1.00 97.56 172 TYR A CA 1
ATOM 1392 C C . TYR A 1 172 ? 10.573 -10.226 5.369 1.00 97.56 172 TYR A C 1
ATOM 1394 O O . TYR A 1 172 ? 9.527 -10.438 5.979 1.00 97.56 172 TYR A O 1
ATOM 1402 N N . LYS A 1 173 ? 11.764 -10.530 5.902 1.00 97.50 173 LYS A N 1
ATOM 1403 C CA . LYS A 1 173 ? 11.898 -11.160 7.224 1.00 97.50 173 LYS A CA 1
ATOM 1404 C C . LYS A 1 173 ? 11.303 -10.300 8.335 1.00 97.50 173 LYS A C 1
ATOM 1406 O O . LYS A 1 173 ? 10.681 -10.835 9.248 1.00 97.50 173 LYS A O 1
ATOM 1411 N N . VAL A 1 174 ? 11.504 -8.982 8.289 1.00 96.88 174 VAL A N 1
ATOM 1412 C CA . VAL A 1 174 ? 10.869 -8.099 9.274 1.00 96.88 174 VAL A CA 1
ATOM 1413 C C . VAL A 1 174 ? 9.365 -8.055 9.004 1.00 96.88 174 VAL A C 1
ATOM 1415 O O . VAL A 1 174 ? 8.587 -8.156 9.946 1.00 96.88 174 VAL A O 1
ATOM 1418 N N . PHE A 1 175 ? 8.943 -7.935 7.739 1.00 97.50 175 PHE A N 1
ATOM 1419 C C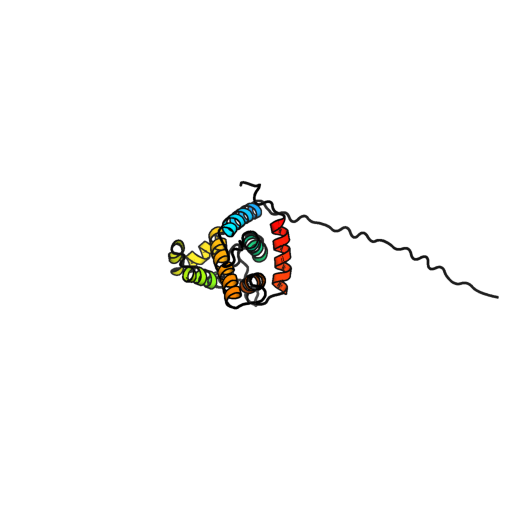A . PHE A 1 175 ? 7.534 -7.871 7.330 1.00 97.50 175 PHE A CA 1
ATOM 1420 C C . PHE A 1 175 ? 6.704 -9.043 7.861 1.00 97.50 175 PHE A C 1
ATOM 1422 O O . PHE A 1 175 ? 5.620 -8.822 8.388 1.00 97.50 175 PHE A O 1
ATOM 1429 N N . LEU A 1 176 ? 7.240 -10.265 7.843 1.00 97.62 176 LEU A N 1
ATOM 1430 C CA . LEU A 1 176 ? 6.565 -11.422 8.439 1.00 97.62 176 LEU A CA 1
ATOM 1431 C C . LEU A 1 176 ? 6.289 -11.251 9.941 1.00 97.62 176 LEU A C 1
ATOM 1433 O O . LEU A 1 176 ? 5.213 -11.613 10.401 1.00 97.62 176 LEU A O 1
ATOM 1437 N N . LYS A 1 177 ? 7.189 -10.607 10.695 1.00 97.38 177 LYS A N 1
ATOM 1438 C CA . LYS A 1 177 ? 6.936 -10.306 12.114 1.00 97.38 177 LYS A CA 1
ATOM 1439 C C . LYS A 1 177 ? 5.791 -9.317 12.307 1.00 97.38 177 LYS A C 1
ATOM 1441 O O . LYS A 1 177 ? 5.120 -9.359 13.331 1.00 97.38 177 LYS A O 1
ATOM 1446 N N . ASP A 1 178 ? 5.589 -8.405 11.361 1.00 97.00 178 ASP A N 1
ATOM 1447 C CA . ASP A 1 178 ? 4.459 -7.479 11.418 1.00 97.00 178 ASP A CA 1
ATOM 1448 C C . ASP A 1 178 ? 3.155 -8.181 11.054 1.00 97.00 178 ASP A C 1
ATOM 1450 O O . ASP A 1 178 ? 2.162 -7.966 11.737 1.00 97.00 178 ASP A O 1
ATOM 1454 N N . ILE A 1 179 ? 3.172 -9.099 10.083 1.00 97.44 179 ILE A N 1
ATOM 1455 C CA . ILE A 1 179 ? 2.037 -9.997 9.823 1.00 97.44 179 ILE A CA 1
ATOM 1456 C C . ILE A 1 179 ? 1.658 -10.766 11.092 1.00 97.44 179 ILE A C 1
ATOM 1458 O O . ILE A 1 179 ? 0.483 -10.810 11.445 1.00 97.44 179 ILE A O 1
ATOM 1462 N N . ASP A 1 180 ? 2.636 -11.322 11.810 1.00 96.12 180 ASP A N 1
ATOM 1463 C CA . ASP A 1 180 ? 2.384 -12.063 13.050 1.00 96.12 180 ASP A CA 1
ATOM 1464 C C . ASP A 1 180 ? 1.792 -11.183 14.159 1.00 96.12 180 ASP A C 1
ATOM 1466 O O . ASP A 1 180 ? 1.040 -11.676 14.996 1.00 96.12 180 ASP A O 1
ATOM 1470 N N . LYS A 1 181 ? 2.112 -9.883 14.187 1.00 95.19 181 LYS A N 1
ATOM 1471 C CA . LYS A 1 181 ? 1.462 -8.925 15.096 1.00 95.19 181 LYS A CA 1
ATOM 1472 C C . LYS A 1 181 ? 0.026 -8.648 14.665 1.00 95.19 181 LYS A C 1
ATOM 1474 O O . LYS A 1 181 ? -0.864 -8.703 15.503 1.00 95.19 181 LYS A O 1
ATOM 1479 N N . ILE A 1 182 ? -0.197 -8.386 13.377 1.00 95.12 182 ILE A N 1
ATOM 1480 C CA . ILE A 1 182 ? -1.525 -8.090 12.826 1.00 95.12 182 ILE A CA 1
ATOM 1481 C C . ILE A 1 182 ? -2.481 -9.265 13.033 1.00 95.12 182 ILE A C 1
ATOM 1483 O O . ILE A 1 182 ? -3.593 -9.060 13.497 1.00 95.12 182 ILE A O 1
ATOM 1487 N N . LYS A 1 183 ? -2.037 -10.504 12.802 1.00 93.62 183 LYS A N 1
ATOM 1488 C CA . LYS A 1 183 ? -2.859 -11.710 13.003 1.00 93.62 183 LYS A CA 1
ATOM 1489 C C . LYS A 1 183 ? -3.295 -11.955 14.453 1.00 93.62 183 LYS A C 1
ATOM 1491 O O . LYS A 1 183 ? -4.173 -12.778 14.677 1.00 93.62 183 LYS A O 1
ATOM 1496 N N . LYS A 1 184 ? -2.669 -11.295 15.433 1.00 91.50 184 LYS A N 1
ATOM 1497 C CA . LYS A 1 184 ? -3.070 -11.369 16.849 1.00 91.50 184 LYS A CA 1
ATOM 1498 C C . LYS A 1 184 ? -4.186 -10.386 17.199 1.00 91.50 184 LYS A C 1
ATOM 1500 O O . LYS A 1 184 ? -4.695 -10.443 18.313 1.00 91.50 184 LYS A O 1
ATOM 1505 N N . ILE A 1 185 ? -4.527 -9.476 16.289 1.00 89.25 185 ILE A N 1
ATOM 1506 C CA . ILE A 1 185 ? -5.638 -8.545 16.453 1.00 89.25 185 ILE A CA 1
ATOM 1507 C C . ILE A 1 185 ? -6.900 -9.237 15.941 1.00 89.25 185 ILE A C 1
ATOM 1509 O O . ILE A 1 185 ? -6.933 -9.737 14.817 1.00 89.25 185 ILE A O 1
ATOM 1513 N N . ASP A 1 186 ? -7.938 -9.256 16.770 1.00 85.62 186 ASP A N 1
ATOM 1514 C CA . ASP A 1 186 ? -9.246 -9.763 16.375 1.00 85.62 186 ASP A CA 1
ATOM 1515 C C . ASP A 1 186 ? -10.023 -8.684 15.612 1.00 85.62 186 ASP A C 1
ATOM 1517 O O . ASP A 1 186 ? -10.675 -7.813 16.196 1.00 85.62 186 ASP A O 1
ATOM 1521 N N . PHE A 1 187 ? -9.922 -8.739 14.284 1.00 86.38 187 PHE A N 1
ATOM 1522 C CA . PHE A 1 187 ? -10.601 -7.798 13.399 1.00 86.38 187 PHE A CA 1
ATOM 1523 C C . PHE A 1 187 ? -12.087 -8.109 13.167 1.00 86.38 187 PHE A C 1
ATOM 1525 O O . PHE A 1 187 ? -12.797 -7.248 12.643 1.00 86.38 187 PHE A O 1
ATOM 1532 N N . GLU A 1 188 ? -12.556 -9.309 13.526 1.00 80.38 188 GLU A N 1
ATOM 1533 C CA . GLU A 1 188 ? -13.911 -9.784 13.209 1.00 80.38 188 GLU A CA 1
ATOM 1534 C C . GLU A 1 188 ? -14.900 -9.562 14.363 1.00 80.38 188 GLU A C 1
ATOM 1536 O O . GLU A 1 188 ? -16.099 -9.440 14.124 1.00 80.38 188 GLU A O 1
ATOM 1541 N N . VAL A 1 189 ? -14.421 -9.460 15.607 1.00 67.56 189 VAL A N 1
ATOM 1542 C CA . VAL A 1 189 ? -15.292 -9.296 16.787 1.00 67.56 189 VAL A CA 1
ATOM 1543 C C . VAL A 1 189 ? -15.546 -7.826 17.150 1.00 67.56 189 VAL A C 1
ATOM 1545 O O . VAL A 1 189 ? -16.575 -7.502 17.748 1.00 67.56 189 VAL A O 1
ATOM 1548 N N . LYS A 1 190 ? -14.658 -6.898 16.773 1.00 59.50 190 LYS A N 1
ATOM 1549 C CA . LYS A 1 190 ? -14.793 -5.474 17.125 1.00 59.50 190 LYS A CA 1
ATOM 1550 C C . LYS A 1 190 ? -15.482 -4.666 16.022 1.00 59.50 190 LYS A C 1
ATOM 1552 O O . LYS A 1 190 ? -14.878 -4.306 15.009 1.00 59.50 190 LYS A O 1
ATOM 1557 N N . ASN A 1 191 ? -16.750 -4.333 16.261 1.00 51.53 191 ASN A N 1
ATOM 1558 C CA . ASN A 1 191 ? -17.442 -3.262 15.550 1.00 51.53 191 ASN A CA 1
ATOM 1559 C C . ASN A 1 191 ? -17.109 -1.926 16.229 1.00 51.53 191 ASN A C 1
ATOM 1561 O O . ASN A 1 191 ? -17.498 -1.708 17.374 1.00 51.53 191 ASN A O 1
ATOM 1565 N N . PHE A 1 192 ? -16.366 -1.074 15.524 1.00 53.34 192 PHE A N 1
ATOM 1566 C CA . PHE A 1 192 ? -16.216 0.350 15.834 1.00 53.34 192 PHE A CA 1
ATOM 1567 C C . PHE A 1 192 ? -17.293 1.156 15.114 1.00 53.34 192 PHE A C 1
ATOM 1569 O O . PHE A 1 192 ? -17.623 0.767 13.965 1.00 53.34 192 PHE A O 1
#